Protein AF-A0A1C6UX94-F1 (afdb_monomer)

Solvent-accessible surface area (backbone atoms only — not comparable to full-atom values): 18052 Å² total; per-residue (Å²): 131,88,85,69,82,52,74,26,39,39,36,49,85,82,88,77,89,82,84,81,89,82,86,88,79,89,86,87,89,81,90,77,94,69,83,79,76,83,73,77,73,68,77,78,72,62,87,51,77,69,60,68,58,85,79,67,64,92,84,64,45,27,36,37,36,45,36,38,94,46,50,77,38,45,56,30,36,36,34,36,32,35,53,58,96,88,38,74,39,75,73,49,75,75,36,86,39,74,53,24,81,60,2,48,28,88,78,49,36,49,95,51,51,43,32,71,59,50,75,31,43,55,44,81,49,30,38,17,60,41,77,82,92,76,67,92,54,53,66,48,64,45,44,90,42,33,27,39,24,39,11,59,87,42,96,61,38,58,35,81,42,82,44,92,62,82,74,40,78,72,37,41,59,51,57,70,43,76,66,48,32,45,43,34,36,37,42,18,72,49,22,61,88,70,27,95,58,53,54,69,58,51,32,55,85,48,64,53,58,53,74,81,73,90,79,85,75,84,86,85,84,90,88,86,86,90,85,90,75,92,84,78,84,90,69,89,72,85,88,88,90,80,82,90,79,82,84,86,81,88,81,89,83,89,82,83,89,82,88,82,86,88,78,87,81,91,87,80,89,84,85,85,82,134

pLDDT: mean 71.62, std 30.34, range [21.64, 98.81]

Nearest PDB structures (foldseek):
  4ebg-assembly1_A  TM=7.382E-01  e=3.062E+00  Staphylococcus aureus subsp. aureus Mu50
  6d63-assembly2_D  TM=6.103E-01  e=4.340E+00  Pseudomonas sp. ADP

Mean predicted aligned error: 16.69 Å

Radius of gyration: 29.95 Å; Cα contacts (8 Å, |Δi|>4): 419; chains: 1; bounding box: 104×95×51 Å

Organism: NCBI:txid683228

Foldseek 3Di:
DDFDKAKAKAFEDDDDDDDDDDDDDDDDDDDDDDDDDPPPVPPPDQPDPVSVDPPDDPPGFKIWIWIDRDQQDQKTWIWIWGQDPNHTDTPDDIDIDGAFNRGEDCQAWAQHRYDYGDYWYWDQEKEACAPDPPDPGHYYNDDFQWKQQCALPDPQHQDTDRDPDDNDDQIDRRNPPPPFRNIKIDTQPQHPPVDPHGHRGSYHDDIDTDDDDPDPPDDDDDDDDDDDDDDDDDDDHDDDDDDDDDDDDDDDDDDDDDDDDDDDDDDDDDDDDD

Structure (mmCIF, N/CA/C/O backbone):
data_AF-A0A1C6UX94-F1
#
_entry.id   AF-A0A1C6UX94-F1
#
loop_
_atom_site.group_PDB
_atom_site.id
_atom_site.type_symbol
_atom_site.label_atom_id
_atom_site.label_alt_id
_atom_site.label_comp_id
_atom_site.label_asym_id
_atom_site.label_entity_id
_atom_site.label_seq_id
_atom_site.pdbx_PDB_ins_code
_atom_site.Cartn_x
_atom_site.Cartn_y
_atom_site.Cartn_z
_atom_site.occupancy
_atom_site.B_iso_or_equiv
_atom_site.auth_seq_id
_atom_site.auth_comp_id
_atom_site.auth_asym_id
_atom_site.auth_atom_id
_atom_site.pdbx_PDB_model_num
ATOM 1 N N . MET A 1 1 ? 4.327 3.653 32.748 1.00 33.25 1 MET A N 1
ATOM 2 C CA . MET A 1 1 ? 4.308 4.203 31.371 1.00 33.25 1 MET A CA 1
ATOM 3 C C . MET A 1 1 ? 2.898 4.052 30.807 1.00 33.25 1 MET A C 1
ATOM 5 O O . MET A 1 1 ? 2.376 2.943 30.805 1.00 33.25 1 MET A O 1
ATOM 9 N N . LYS A 1 2 ? 2.230 5.156 30.443 1.00 25.25 2 LYS A N 1
ATOM 10 C CA . LYS A 1 2 ? 0.841 5.140 29.945 1.00 25.25 2 LYS A CA 1
ATOM 11 C C . LYS A 1 2 ? 0.785 4.359 28.624 1.00 25.25 2 LYS A C 1
ATOM 13 O O . LYS A 1 2 ? 1.422 4.756 27.654 1.00 25.25 2 LYS A O 1
ATOM 18 N N . ARG A 1 3 ? 0.044 3.246 28.603 1.00 26.61 3 ARG A N 1
ATOM 19 C CA . ARG A 1 3 ? -0.181 2.397 27.422 1.00 26.61 3 ARG A CA 1
ATOM 20 C C . ARG A 1 3 ? -1.021 3.174 26.405 1.00 26.61 3 ARG A C 1
ATOM 22 O O . ARG A 1 3 ? -2.244 3.201 26.506 1.00 26.61 3 ARG A O 1
ATOM 29 N N . ARG A 1 4 ? -0.376 3.853 25.457 1.00 29.78 4 ARG A N 1
ATOM 30 C CA . ARG A 1 4 ? -1.068 4.475 24.323 1.00 29.78 4 ARG A CA 1
ATOM 31 C C . ARG A 1 4 ? -1.289 3.396 23.271 1.00 29.78 4 ARG A C 1
ATOM 33 O O . ARG A 1 4 ? -0.345 2.894 22.679 1.00 29.78 4 ARG A O 1
ATOM 40 N N . THR A 1 5 ? -2.545 2.991 23.125 1.00 32.31 5 THR A N 1
ATOM 41 C CA . THR A 1 5 ? -2.998 2.159 22.011 1.00 32.31 5 THR A CA 1
ATOM 42 C C . THR A 1 5 ? -2.958 3.027 20.759 1.00 32.31 5 THR A C 1
ATOM 44 O O . THR A 1 5 ? -3.696 4.005 20.697 1.00 32.31 5 THR A O 1
ATOM 47 N N . LEU A 1 6 ? -2.081 2.706 19.809 1.00 31.81 6 LEU A N 1
ATOM 48 C CA . LEU A 1 6 ? -2.052 3.345 18.495 1.00 31.81 6 LEU A CA 1
ATOM 49 C C . LEU A 1 6 ? -2.790 2.467 17.490 1.00 31.81 6 LEU A C 1
ATOM 51 O O . LEU A 1 6 ? -2.685 1.239 17.524 1.00 31.81 6 LEU A O 1
ATOM 55 N N . ILE A 1 7 ? -3.601 3.119 16.665 1.00 32.38 7 ILE A N 1
ATOM 56 C CA . ILE A 1 7 ? -4.624 2.495 15.838 1.00 32.38 7 ILE A CA 1
ATOM 57 C C . ILE A 1 7 ? -4.286 2.817 14.383 1.00 32.38 7 ILE A C 1
ATOM 59 O O . ILE A 1 7 ? -4.335 3.981 13.994 1.00 32.38 7 ILE A O 1
ATOM 63 N N . LEU A 1 8 ? -3.936 1.802 13.593 1.00 33.22 8 LEU A N 1
ATOM 64 C CA . LEU A 1 8 ? -3.886 1.918 12.138 1.00 33.22 8 LEU A CA 1
ATOM 65 C C . LEU A 1 8 ? -5.294 1.666 11.608 1.00 33.22 8 LEU A C 1
ATOM 67 O O . LEU A 1 8 ? -5.840 0.611 11.902 1.00 33.22 8 LEU A O 1
ATOM 71 N N . GLY A 1 9 ? -5.883 2.601 10.865 1.00 30.16 9 GLY A N 1
ATOM 72 C CA . GLY A 1 9 ? -7.177 2.408 10.208 1.00 30.16 9 GLY A CA 1
ATOM 73 C C . GLY A 1 9 ? -6.986 2.255 8.705 1.00 30.16 9 GLY A C 1
ATOM 74 O O . GLY A 1 9 ? -6.751 3.241 8.019 1.00 30.16 9 GLY A O 1
ATOM 75 N N . ALA A 1 10 ? -7.098 1.043 8.173 1.00 29.45 10 ALA A N 1
ATOM 76 C CA . ALA A 1 10 ? -7.246 0.827 6.739 1.00 29.45 10 ALA A CA 1
ATOM 77 C C . ALA A 1 10 ? -8.746 0.787 6.408 1.00 29.45 10 ALA A C 1
ATOM 79 O O . ALA A 1 10 ? -9.451 -0.150 6.775 1.00 29.45 10 ALA A O 1
ATOM 80 N N . ALA A 1 11 ? -9.263 1.837 5.775 1.00 27.66 11 ALA A N 1
ATOM 81 C CA . ALA A 1 11 ? -10.657 1.940 5.360 1.00 27.66 11 ALA A CA 1
ATOM 82 C C . ALA A 1 11 ? -10.875 1.204 4.026 1.00 27.66 11 ALA A C 1
ATOM 84 O O . ALA A 1 11 ? -10.202 1.478 3.030 1.00 27.66 11 ALA A O 1
ATOM 85 N N . VAL A 1 12 ? -11.842 0.285 4.007 1.00 32.03 12 VAL A N 1
ATOM 86 C CA . VAL A 1 12 ? -12.327 -0.413 2.806 1.00 32.03 12 VAL A CA 1
ATOM 87 C C . VAL A 1 12 ? -13.688 0.193 2.466 1.00 32.03 12 VAL A C 1
ATOM 89 O O . VAL A 1 12 ? -14.623 0.144 3.263 1.00 32.03 12 VAL A O 1
ATOM 92 N N . GLY A 1 13 ? -13.793 0.831 1.303 1.00 24.28 13 GLY A N 1
ATOM 93 C CA . GLY A 1 13 ? -15.056 1.320 0.758 1.00 24.28 13 GLY A CA 1
ATOM 94 C C . GLY A 1 13 ? -15.621 0.298 -0.221 1.00 24.28 13 GLY A C 1
ATOM 95 O O . GLY A 1 13 ? -15.037 0.094 -1.278 1.00 24.28 13 GLY A O 1
ATOM 96 N N . ALA A 1 14 ? -16.755 -0.321 0.109 1.00 27.94 14 ALA A N 1
ATOM 97 C CA . ALA A 1 14 ? -17.529 -1.114 -0.841 1.00 27.94 14 ALA A CA 1
ATOM 98 C C . ALA A 1 14 ? -18.770 -0.326 -1.285 1.00 27.94 14 ALA A C 1
ATOM 100 O O . ALA A 1 14 ? -19.643 -0.001 -0.479 1.00 27.94 14 ALA A O 1
ATOM 101 N N . VAL A 1 15 ? -18.819 -0.028 -2.582 1.00 26.88 15 VAL A N 1
ATOM 102 C CA . VAL A 1 15 ? -19.977 0.496 -3.314 1.00 26.88 15 VAL A CA 1
ATOM 103 C C . VAL A 1 15 ? -20.984 -0.641 -3.530 1.00 26.88 15 VAL A C 1
ATOM 105 O O . VAL A 1 15 ? -20.600 -1.760 -3.862 1.00 26.88 15 VAL A O 1
ATOM 108 N N . VAL A 1 16 ? -22.276 -0.351 -3.364 1.00 29.67 16 VAL A N 1
ATOM 109 C CA . VAL A 1 16 ? -23.392 -1.188 -3.840 1.00 29.67 16 VAL A CA 1
ATOM 110 C C . VAL A 1 16 ? -24.283 -0.283 -4.701 1.00 29.67 16 VAL A C 1
ATOM 112 O O . VAL A 1 16 ? -24.536 0.847 -4.276 1.00 29.67 16 VAL A O 1
ATOM 115 N N . PRO A 1 17 ? -24.740 -0.708 -5.893 1.00 30.14 17 PRO A N 1
ATOM 116 C CA . PRO A 1 17 ? -25.607 0.116 -6.726 1.00 30.14 17 PRO A CA 1
ATOM 117 C C . PRO A 1 17 ? -27.039 0.101 -6.174 1.00 30.14 17 PRO A C 1
ATOM 119 O O . PRO A 1 17 ? -27.544 -0.943 -5.762 1.00 30.14 17 PRO A O 1
ATOM 122 N N . ALA A 1 18 ? -27.699 1.259 -6.177 1.00 32.41 18 ALA A N 1
ATOM 123 C CA . ALA A 1 18 ? -29.130 1.369 -5.920 1.00 32.41 18 ALA A CA 1
ATOM 124 C C . ALA A 1 18 ? -29.894 1.294 -7.250 1.00 32.41 18 ALA A C 1
ATOM 126 O O . ALA A 1 18 ? -29.636 2.078 -8.164 1.00 32.41 18 ALA A O 1
ATOM 127 N N . GLY A 1 19 ? -30.817 0.334 -7.342 1.00 30.53 19 GLY A N 1
ATOM 128 C CA . GLY A 1 19 ? -31.841 0.260 -8.382 1.00 30.53 19 GLY A CA 1
ATOM 129 C C . GLY A 1 19 ? -32.916 1.340 -8.213 1.00 30.53 19 GLY A C 1
ATOM 130 O O . GLY A 1 19 ? -33.083 1.915 -7.139 1.00 30.53 19 GLY A O 1
ATOM 131 N N . ALA A 1 20 ? -33.605 1.621 -9.315 1.00 30.42 20 ALA A N 1
ATOM 132 C CA . ALA A 1 20 ? -34.530 2.729 -9.515 1.00 30.42 20 ALA A CA 1
ATOM 133 C C . ALA A 1 20 ? -35.983 2.474 -9.050 1.00 30.42 20 ALA A C 1
ATOM 135 O O . ALA A 1 20 ? -36.405 1.327 -8.931 1.00 30.42 20 ALA A O 1
ATOM 136 N N . ALA A 1 21 ? -36.726 3.597 -8.973 1.00 32.22 21 ALA A N 1
ATOM 137 C CA . ALA A 1 21 ? -38.194 3.783 -9.041 1.00 32.22 21 ALA A CA 1
ATOM 138 C C . ALA A 1 21 ? -39.008 3.448 -7.757 1.00 32.22 21 ALA A C 1
ATOM 140 O O . ALA A 1 21 ? -38.697 2.491 -7.067 1.00 32.22 21 ALA A O 1
ATOM 141 N N . THR A 1 22 ? -40.060 4.168 -7.318 1.00 30.36 22 THR A N 1
ATOM 142 C CA . THR A 1 22 ? -40.896 5.247 -7.899 1.00 30.36 22 THR A CA 1
ATOM 143 C C . THR A 1 22 ? -41.745 5.935 -6.794 1.00 30.36 22 THR A C 1
ATOM 145 O O . THR A 1 22 ? -42.162 5.279 -5.850 1.00 30.36 22 THR A O 1
ATOM 148 N N . THR A 1 23 ? -41.977 7.247 -6.959 1.00 33.31 23 THR A N 1
ATOM 149 C CA . THR A 1 23 ? -43.141 8.137 -6.656 1.00 33.31 23 THR A CA 1
ATOM 150 C C . THR A 1 23 ? -44.165 7.953 -5.506 1.00 33.31 23 THR A C 1
ATOM 152 O O . THR A 1 23 ? -44.775 6.903 -5.359 1.00 33.31 23 THR A O 1
ATOM 155 N N . ALA A 1 24 ? -44.530 9.139 -4.963 1.00 33.69 24 ALA A N 1
ATOM 156 C CA . ALA A 1 24 ? -45.820 9.610 -4.392 1.00 33.69 24 ALA A CA 1
ATOM 157 C C . ALA A 1 24 ? -46.186 9.162 -2.954 1.00 33.69 24 ALA A C 1
ATOM 159 O O . ALA A 1 24 ? -45.991 8.016 -2.596 1.00 33.69 24 ALA A O 1
ATOM 160 N N . GLY A 1 25 ? -46.731 9.986 -2.047 1.00 29.05 25 GLY A N 1
ATOM 161 C CA . GLY A 1 25 ? -47.241 11.359 -2.093 1.00 29.05 25 GLY A CA 1
ATOM 162 C C . GLY A 1 25 ? -47.609 11.873 -0.676 1.00 29.05 25 GLY A C 1
ATOM 163 O O . GLY A 1 25 ? -47.517 11.141 0.304 1.00 29.05 25 GLY A O 1
ATOM 164 N N . ALA A 1 26 ? -47.970 13.160 -0.625 1.00 32.25 26 ALA A N 1
ATOM 165 C CA . ALA A 1 26 ? -48.610 14.002 0.411 1.00 32.25 26 ALA A CA 1
ATOM 166 C C . ALA A 1 26 ? -49.504 13.289 1.480 1.00 32.25 26 ALA A C 1
ATOM 168 O O . ALA A 1 26 ? -50.067 12.247 1.189 1.00 32.25 26 ALA A O 1
ATOM 169 N N . THR A 1 27 ? -49.811 13.762 2.708 1.00 32.94 27 THR A N 1
ATOM 170 C CA . THR A 1 27 ? -49.916 15.114 3.314 1.00 32.94 27 THR A CA 1
ATOM 171 C C . THR A 1 27 ? -50.260 15.031 4.833 1.00 32.94 27 THR A C 1
ATOM 173 O O . THR A 1 27 ? -50.891 14.071 5.251 1.00 32.94 27 THR A O 1
ATOM 176 N N . ARG A 1 28 ? -49.995 16.133 5.573 1.00 33.81 28 ARG A N 1
ATOM 177 C CA . ARG A 1 28 ? -50.710 16.721 6.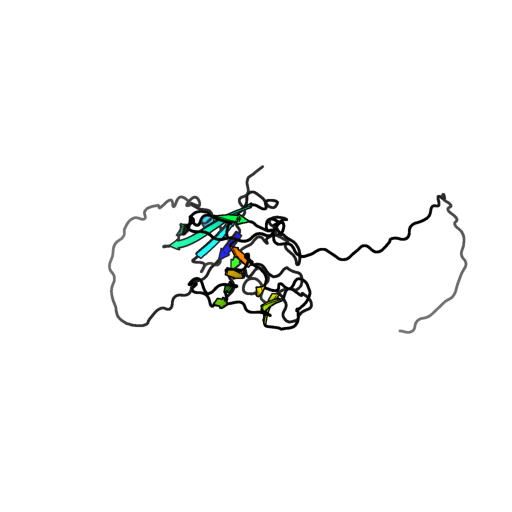756 1.00 33.81 28 ARG A CA 1
ATOM 178 C C . ARG A 1 28 ? -50.560 16.175 8.203 1.00 33.81 28 ARG A C 1
ATOM 180 O O . ARG A 1 28 ? -51.218 15.238 8.620 1.00 33.81 28 ARG A O 1
ATOM 187 N N . SER A 1 29 ? -49.775 16.949 8.969 1.00 38.31 29 SER A N 1
ATOM 188 C CA . SER A 1 29 ? -49.966 17.573 10.308 1.00 38.31 29 SER A CA 1
ATOM 189 C C . SER A 1 29 ? -51.125 17.161 11.242 1.00 38.31 29 SER A C 1
ATOM 191 O O . SER A 1 29 ? -52.281 17.302 10.852 1.00 38.31 29 SER A O 1
ATOM 193 N N . ALA A 1 30 ? -50.803 16.888 12.522 1.00 33.44 30 ALA A N 1
ATOM 194 C CA . ALA A 1 30 ? -51.382 17.569 13.701 1.00 33.44 30 ALA A CA 1
ATOM 195 C C . ALA A 1 30 ? -50.689 17.179 15.037 1.00 33.44 30 ALA A C 1
ATOM 197 O O . ALA A 1 30 ? -50.536 16.003 15.339 1.00 33.44 30 ALA A O 1
ATOM 198 N N . GLY A 1 31 ? -50.318 18.202 15.822 1.00 31.39 31 GLY A N 1
ATOM 199 C CA . GLY A 1 31 ? -50.508 18.342 17.280 1.00 31.39 31 GLY A CA 1
ATOM 200 C C . GLY A 1 31 ? -50.054 17.253 18.265 1.00 31.39 31 GLY A C 1
ATOM 201 O O . GLY A 1 31 ? -50.682 16.210 18.388 1.00 31.39 31 GLY A O 1
ATOM 202 N N . GLY A 1 32 ? -49.084 17.598 19.120 1.00 30.23 32 GLY A N 1
ATOM 203 C CA . GLY A 1 32 ? -48.843 16.896 20.384 1.00 30.23 32 GLY A CA 1
ATOM 204 C C . GLY A 1 32 ? -47.604 17.409 21.112 1.00 30.23 32 GLY A C 1
ATOM 205 O O . GLY A 1 32 ? -46.497 16.950 20.849 1.00 30.23 32 GLY A O 1
ATOM 206 N N . ALA A 1 33 ? -47.783 18.370 22.021 1.00 44.47 33 ALA A N 1
ATOM 207 C CA . ALA A 1 33 ? -46.753 18.753 22.979 1.00 44.47 33 ALA A CA 1
ATOM 208 C C . ALA A 1 33 ? -46.446 17.553 23.888 1.00 44.47 33 ALA A C 1
ATOM 210 O O . ALA A 1 33 ? -47.305 17.118 24.651 1.00 44.47 33 ALA A O 1
ATOM 211 N N . ALA A 1 34 ? -45.227 17.022 23.801 1.00 36.31 34 ALA A N 1
ATOM 212 C CA . ALA A 1 34 ? -44.726 16.013 24.719 1.00 36.31 34 ALA A CA 1
ATOM 213 C C . ALA A 1 34 ? -43.382 16.476 25.283 1.00 36.31 34 ALA A C 1
ATOM 215 O O . ALA A 1 34 ? -42.444 16.804 24.558 1.00 36.31 34 ALA A O 1
ATOM 216 N N . VAL A 1 35 ? -43.374 16.543 26.609 1.00 37.53 35 VAL A N 1
ATOM 217 C CA . VAL A 1 35 ? -42.287 16.884 27.521 1.00 37.53 35 VAL A CA 1
ATOM 218 C C . VAL A 1 35 ? -40.958 16.292 27.053 1.00 37.53 35 VAL A C 1
ATOM 220 O O . VAL A 1 35 ? -40.848 15.088 26.833 1.00 37.53 35 VAL A O 1
ATOM 223 N N . ALA A 1 36 ? -39.945 17.148 26.922 1.00 38.47 36 ALA A N 1
ATOM 224 C CA . ALA A 1 36 ? -38.583 16.736 26.621 1.00 38.47 36 ALA A CA 1
ATOM 225 C C . ALA A 1 36 ? -38.071 15.778 27.713 1.00 38.47 36 ALA A C 1
ATOM 227 O O . ALA A 1 36 ? -37.974 16.191 28.873 1.00 38.47 36 ALA A O 1
ATOM 228 N N . PRO A 1 37 ? -37.683 14.532 27.386 1.00 37.91 37 PRO A N 1
ATOM 229 C CA . PRO A 1 37 ? -36.819 13.779 28.266 1.00 37.91 37 PRO A CA 1
ATOM 230 C C . PRO A 1 37 ? -35.451 14.449 28.196 1.00 37.91 37 PRO A C 1
ATOM 232 O O . PRO A 1 37 ? -34.846 14.587 27.129 1.00 37.91 37 PRO A O 1
ATOM 235 N N . SER A 1 38 ? -34.964 14.891 29.347 1.00 42.50 38 SER A N 1
ATOM 236 C CA . SER A 1 38 ? -33.563 15.214 29.552 1.00 42.50 38 SER A CA 1
ATOM 237 C C . SER A 1 38 ? -32.739 13.934 29.388 1.00 42.50 38 SER A C 1
ATOM 239 O O . SER A 1 38 ? -32.368 13.290 30.371 1.00 42.50 38 SER A O 1
ATOM 241 N N . ASP A 1 39 ? -32.457 13.561 28.142 1.00 40.03 39 ASP A N 1
ATOM 242 C CA . ASP A 1 39 ? -31.434 12.581 27.819 1.00 40.03 39 ASP A CA 1
ATOM 243 C C . ASP A 1 39 ? -30.091 13.214 28.173 1.00 40.03 39 ASP A C 1
ATOM 245 O O . ASP A 1 39 ? -29.426 13.854 27.353 1.00 40.03 39 ASP A O 1
ATOM 249 N N . LYS A 1 40 ? -29.654 12.997 29.416 1.00 44.81 40 LYS A N 1
ATOM 250 C CA . LYS A 1 40 ? -28.226 12.886 29.692 1.00 44.81 40 LYS A CA 1
ATOM 251 C C . LYS A 1 40 ? -27.728 11.706 28.859 1.00 44.81 40 LYS A C 1
ATOM 253 O O . LYS A 1 40 ? -27.650 10.581 29.346 1.00 44.81 40 LYS A O 1
ATOM 258 N N . ARG A 1 41 ? -27.432 11.961 27.579 1.00 47.06 41 ARG A N 1
ATOM 259 C CA . ARG A 1 41 ? -26.589 11.105 26.749 1.00 47.06 41 ARG A CA 1
ATOM 260 C C . ARG A 1 41 ? -25.261 11.019 27.486 1.00 47.06 41 ARG A C 1
ATOM 262 O O . ARG A 1 41 ? -24.414 11.890 27.343 1.00 47.06 41 ARG A O 1
ATOM 269 N N . GLY A 1 42 ? -25.127 10.011 28.345 1.00 47.22 42 GLY A N 1
ATOM 270 C CA . GLY A 1 42 ? -23.826 9.593 28.826 1.00 47.22 42 GLY A CA 1
ATOM 271 C C . GLY A 1 42 ? -22.983 9.346 27.587 1.00 47.22 42 GLY A C 1
ATOM 272 O O . GLY A 1 42 ? -23.418 8.608 26.697 1.00 47.22 42 GLY A O 1
ATOM 273 N N . ASP A 1 43 ? -21.847 10.030 27.490 1.00 52.56 43 ASP A N 1
ATOM 274 C CA . ASP A 1 43 ? -20.918 9.815 26.391 1.00 52.56 43 ASP A CA 1
ATOM 275 C C . ASP A 1 43 ? -20.678 8.306 26.265 1.00 52.56 43 ASP A C 1
ATOM 277 O O . ASP A 1 43 ? -20.295 7.664 27.253 1.00 52.56 43 ASP A O 1
ATOM 281 N N . PRO A 1 44 ? -20.942 7.693 25.096 1.00 59.16 44 PRO A N 1
ATOM 282 C CA . PRO A 1 44 ? -20.682 6.280 24.931 1.00 59.16 44 PRO A CA 1
ATOM 283 C C . PRO A 1 44 ? -19.183 6.074 25.122 1.00 59.16 44 PRO A C 1
ATOM 285 O O . PRO A 1 44 ? -18.375 6.525 24.310 1.00 59.16 44 PRO A O 1
ATOM 288 N N . THR A 1 45 ? -18.799 5.395 26.203 1.00 57.47 45 THR A N 1
ATOM 289 C CA . THR A 1 45 ? -17.430 4.896 26.332 1.00 57.47 45 THR A CA 1
ATOM 290 C C . THR A 1 45 ? -17.139 4.059 25.081 1.00 57.47 45 THR A C 1
ATOM 292 O O . THR A 1 45 ? -17.963 3.199 24.754 1.00 57.47 45 THR A O 1
ATOM 295 N N . PRO A 1 46 ? -16.025 4.292 24.359 1.00 64.88 46 PRO A N 1
ATOM 296 C CA . PRO A 1 46 ? -15.738 3.573 23.122 1.00 64.88 46 PRO A CA 1
ATOM 297 C C . PRO A 1 46 ? -15.758 2.060 23.359 1.00 64.88 46 PRO A C 1
ATOM 299 O O . PRO A 1 46 ? -14.934 1.545 24.125 1.00 64.88 46 PRO A O 1
ATOM 302 N N . ALA A 1 47 ? -16.701 1.360 22.724 1.00 83.88 47 ALA A N 1
ATOM 303 C CA . ALA A 1 47 ? -16.963 -0.053 22.982 1.00 83.88 47 ALA A CA 1
ATOM 304 C C . ALA A 1 47 ? -15.885 -0.950 22.357 1.00 83.88 47 ALA A C 1
ATOM 306 O O . ALA A 1 47 ? -15.562 -2.005 22.899 1.00 83.88 47 ALA A O 1
ATOM 307 N N . ASN A 1 48 ? -15.278 -0.514 21.250 1.00 90.12 48 ASN A N 1
ATOM 308 C CA . ASN A 1 48 ? -14.182 -1.215 20.584 1.00 90.12 48 ASN A CA 1
ATOM 309 C C . ASN A 1 48 ? -13.080 -0.261 20.078 1.00 90.12 48 ASN A C 1
ATOM 311 O O . ASN A 1 48 ? -13.099 0.945 20.332 1.00 90.12 48 ASN A O 1
ATOM 315 N N . ARG A 1 49 ? -12.055 -0.809 19.405 1.00 91.19 49 ARG A N 1
ATOM 316 C CA . ARG A 1 49 ? -10.934 -0.010 18.877 1.00 91.19 49 ARG A CA 1
ATOM 317 C C . ARG A 1 49 ? -11.362 0.956 17.773 1.00 91.19 49 ARG A C 1
ATOM 319 O O . ARG A 1 49 ? -10.839 2.064 17.739 1.00 91.19 49 ARG A O 1
ATOM 326 N N . ALA A 1 50 ? -12.292 0.566 16.903 1.00 92.69 50 ALA A N 1
ATOM 327 C CA . ALA A 1 50 ? -12.763 1.432 15.827 1.00 92.69 50 ALA A CA 1
ATOM 328 C C . ALA A 1 50 ? -13.556 2.638 16.361 1.00 92.69 50 ALA A C 1
ATOM 330 O O . ALA A 1 50 ? -13.421 3.731 15.819 1.00 92.69 50 ALA A O 1
ATOM 331 N N . ASP A 1 51 ? -14.275 2.498 17.482 1.00 91.00 51 ASP A N 1
ATOM 332 C CA . ASP A 1 51 ? -14.948 3.626 18.156 1.00 91.00 51 ASP A CA 1
ATOM 333 C C . ASP A 1 51 ? -13.978 4.705 18.666 1.00 91.00 51 ASP A C 1
ATOM 335 O O . ASP A 1 51 ? -14.384 5.833 18.933 1.00 91.00 51 ASP A O 1
ATOM 339 N N . ARG A 1 52 ? -12.690 4.374 18.819 1.00 91.38 52 ARG A N 1
ATOM 340 C CA . ARG A 1 52 ? -11.649 5.308 19.280 1.00 91.38 52 ARG A CA 1
ATOM 341 C C . ARG A 1 52 ? -10.986 6.072 18.136 1.00 91.38 52 ARG A C 1
ATOM 343 O O . ARG A 1 52 ? -10.150 6.934 18.398 1.00 91.38 52 ARG A O 1
ATOM 350 N N . LEU A 1 53 ? -11.308 5.742 16.885 1.00 90.81 53 LEU A N 1
ATOM 351 C CA . LEU A 1 53 ? -10.760 6.411 15.713 1.00 90.81 53 LEU A CA 1
ATOM 352 C C . LEU A 1 53 ? -11.516 7.709 15.430 1.00 90.81 53 LEU A C 1
ATOM 354 O O . LEU A 1 53 ? -12.710 7.695 15.144 1.00 90.81 53 LEU A O 1
ATOM 358 N N . THR A 1 54 ? -10.796 8.828 15.451 1.00 89.81 54 THR A N 1
ATOM 359 C CA . THR A 1 54 ? -11.352 10.171 15.216 1.00 89.81 54 THR A CA 1
ATOM 360 C C . THR A 1 54 ? -11.020 10.740 13.837 1.00 89.81 54 THR A C 1
ATOM 362 O O . THR A 1 54 ? -11.563 11.768 13.451 1.00 89.81 54 THR A O 1
ATOM 365 N N . THR A 1 55 ? -10.144 10.076 13.081 1.00 91.44 55 THR A N 1
ATOM 366 C CA . THR A 1 55 ? -9.592 10.554 11.802 1.00 91.44 55 THR A CA 1
ATOM 367 C C . THR A 1 55 ? -10.142 9.819 10.579 1.00 91.44 55 THR A C 1
ATOM 369 O O . THR A 1 55 ? -9.676 10.043 9.464 1.00 91.44 55 THR A O 1
ATOM 372 N N . LEU A 1 56 ? -11.123 8.927 10.755 1.00 92.88 56 LEU A N 1
ATOM 373 C CA . LEU A 1 56 ? -11.743 8.226 9.630 1.00 92.88 56 LEU A CA 1
ATOM 374 C C . LEU A 1 56 ? -12.574 9.196 8.773 1.00 92.88 56 LEU A C 1
ATOM 376 O O . LEU A 1 56 ? -13.340 9.986 9.332 1.00 92.88 56 LEU A O 1
ATOM 380 N N . PRO A 1 57 ? -12.522 9.092 7.430 1.00 92.06 57 PRO A N 1
ATOM 381 C CA . PRO A 1 57 ? -13.455 9.801 6.560 1.00 92.06 57 PRO A CA 1
ATOM 382 C C . PRO A 1 57 ? -14.910 9.527 6.960 1.00 92.06 57 PRO A C 1
ATOM 384 O O . PRO A 1 57 ? -15.271 8.389 7.274 1.00 92.06 57 PRO A O 1
ATOM 387 N N . SER A 1 58 ? -15.770 10.546 6.915 1.00 89.31 58 SER A N 1
ATOM 388 C CA . SER A 1 58 ? -17.156 10.461 7.412 1.00 89.31 58 SER A CA 1
ATOM 389 C C . SER A 1 58 ? -18.001 9.382 6.724 1.00 89.31 58 SER A C 1
ATOM 391 O O . SER A 1 58 ? -18.869 8.781 7.356 1.00 89.31 58 SER A O 1
ATOM 393 N N . GLN A 1 59 ? -17.707 9.091 5.454 1.00 90.25 59 GLN A N 1
ATOM 394 C CA . GLN A 1 59 ? -18.387 8.069 4.653 1.00 90.25 59 GLN A CA 1
ATOM 395 C C . GLN A 1 59 ? -17.869 6.642 4.897 1.00 90.25 59 GLN A C 1
ATOM 397 O O . GLN A 1 59 ? -18.373 5.697 4.293 1.00 90.25 59 GLN A O 1
ATOM 402 N N . THR A 1 60 ? -16.879 6.450 5.777 1.00 94.31 60 THR A N 1
ATOM 403 C CA . THR A 1 60 ? -16.294 5.127 6.034 1.00 94.31 60 THR A CA 1
ATOM 404 C C . THR A 1 60 ? -17.332 4.189 6.648 1.00 94.31 60 THR A C 1
ATOM 406 O O . THR A 1 60 ? -17.902 4.466 7.709 1.00 94.31 60 THR A O 1
ATOM 409 N N . ARG A 1 61 ? -17.555 3.051 5.982 1.00 95.38 61 ARG A N 1
ATOM 410 C CA . ARG A 1 61 ? -18.464 1.987 6.430 1.00 95.38 61 ARG A CA 1
ATOM 411 C C . ARG A 1 61 ? -17.749 0.727 6.888 1.00 95.38 61 ARG A C 1
ATOM 413 O O . ARG A 1 61 ? -18.350 -0.030 7.635 1.00 95.38 61 ARG A O 1
ATOM 420 N N . GLN A 1 62 ? -16.499 0.505 6.494 1.00 96.25 62 GLN A N 1
ATOM 421 C CA . GLN A 1 62 ? -15.703 -0.632 6.947 1.00 96.25 62 GLN A CA 1
ATOM 422 C C . GLN A 1 62 ? -14.279 -0.179 7.261 1.00 96.25 62 GLN A C 1
ATOM 424 O O . GLN A 1 62 ? -13.738 0.708 6.598 1.00 96.25 62 GLN A O 1
ATOM 429 N N . VAL A 1 63 ? -13.675 -0.783 8.281 1.00 96.44 63 VAL A N 1
ATOM 430 C CA . VAL A 1 63 ? -12.292 -0.508 8.671 1.00 96.44 63 VAL A CA 1
ATOM 431 C C . VAL A 1 63 ? -11.591 -1.786 9.112 1.00 96.44 63 VAL A C 1
ATOM 433 O O . VAL A 1 63 ? -12.124 -2.588 9.877 1.00 96.44 63 VAL A O 1
ATOM 436 N N . VAL A 1 64 ? -10.369 -1.958 8.631 1.00 96.81 64 VAL A N 1
ATOM 437 C CA . VAL A 1 64 ? -9.390 -2.918 9.118 1.00 96.81 64 VAL A CA 1
ATOM 438 C C . VAL A 1 64 ? -8.463 -2.170 10.065 1.00 96.81 64 VAL A C 1
ATOM 440 O O . VAL A 1 64 ? -7.830 -1.189 9.683 1.00 96.81 64 VAL A O 1
ATOM 443 N N . VAL A 1 65 ? -8.392 -2.616 11.311 1.00 96.50 65 VAL A N 1
ATOM 444 C CA . VAL A 1 65 ? -7.547 -2.022 12.336 1.00 96.50 65 VAL A CA 1
ATOM 445 C C . VAL A 1 65 ? -6.323 -2.886 12.574 1.00 96.50 65 VAL A C 1
ATOM 447 O O . VAL A 1 65 ? -6.469 -4.026 13.005 1.00 96.50 65 VAL A O 1
ATOM 450 N N . VAL A 1 66 ? -5.125 -2.335 12.365 1.00 96.75 66 VAL A N 1
ATOM 451 C CA . VAL A 1 66 ? -3.868 -2.981 12.777 1.00 96.75 66 VAL A CA 1
ATOM 452 C C . VAL A 1 66 ? -3.308 -2.260 13.999 1.00 96.75 66 VAL A C 1
ATOM 454 O O . VAL A 1 66 ? -3.104 -1.048 13.978 1.00 96.75 66 VAL A O 1
ATOM 457 N N . ALA A 1 67 ? -3.077 -2.985 15.091 1.00 95.06 67 ALA A N 1
ATOM 458 C CA . ALA A 1 67 ? -2.633 -2.392 16.350 1.00 95.06 67 ALA A CA 1
ATOM 459 C C . ALA A 1 67 ? -1.546 -3.231 17.024 1.00 95.06 67 ALA A C 1
ATOM 461 O O . ALA A 1 67 ? -1.605 -4.457 17.043 1.00 95.06 67 ALA A O 1
ATOM 462 N N . GLY A 1 68 ? -0.563 -2.564 17.624 1.00 93.88 68 GLY A N 1
ATOM 463 C CA . GLY A 1 68 ? 0.514 -3.197 18.382 1.00 93.88 68 GLY A CA 1
ATOM 464 C C . GLY A 1 68 ? 0.759 -2.496 19.717 1.00 93.88 68 GLY A C 1
ATOM 465 O O . GLY A 1 68 ? 0.260 -1.399 19.966 1.00 93.88 68 GLY A O 1
ATOM 466 N N . ASN A 1 69 ? 1.550 -3.125 20.586 1.00 94.06 69 ASN A N 1
ATOM 467 C CA . ASN A 1 69 ? 1.805 -2.641 21.950 1.00 94.06 69 ASN A CA 1
ATOM 468 C C . ASN A 1 69 ? 2.969 -1.630 22.053 1.00 94.06 69 ASN A C 1
ATOM 470 O O . ASN A 1 69 ? 3.585 -1.505 23.109 1.00 94.06 69 ASN A O 1
ATOM 474 N N . GLY A 1 70 ? 3.283 -0.911 20.973 1.00 93.25 70 GLY A N 1
ATOM 475 C CA . GLY A 1 70 ? 4.338 0.107 20.926 1.00 93.25 70 GLY A CA 1
ATOM 476 C C . GLY A 1 70 ? 4.945 0.247 19.532 1.00 93.25 70 GLY A C 1
ATOM 477 O O . GLY A 1 70 ? 4.728 -0.610 18.683 1.00 93.25 70 GLY A O 1
ATOM 478 N N . TYR A 1 71 ? 5.721 1.309 19.298 1.00 95.88 71 TYR A N 1
ATOM 479 C CA . TYR A 1 71 ? 6.314 1.570 17.980 1.00 95.88 71 TYR A CA 1
ATOM 480 C C . TYR A 1 71 ? 7.351 0.518 17.578 1.00 95.88 71 TYR A C 1
ATOM 482 O O . TYR A 1 71 ? 7.354 0.082 16.441 1.00 95.88 71 TYR A O 1
ATOM 490 N N . ALA A 1 72 ? 8.172 0.036 18.513 1.00 96.56 72 ALA A N 1
ATOM 491 C CA . ALA A 1 72 ? 9.233 -0.933 18.218 1.00 96.56 72 ALA A CA 1
ATOM 492 C C . ALA A 1 72 ? 8.757 -2.401 18.111 1.00 96.56 72 ALA A C 1
ATOM 494 O O . ALA A 1 72 ? 9.579 -3.300 17.942 1.00 96.56 72 ALA A O 1
ATOM 495 N N . THR A 1 73 ? 7.456 -2.686 18.265 1.00 96.69 73 THR A N 1
ATOM 496 C CA . THR A 1 73 ? 6.948 -4.064 18.134 1.00 96.69 73 THR A CA 1
ATOM 497 C C . THR A 1 73 ? 7.022 -4.535 16.686 1.00 96.69 73 THR A C 1
ATOM 499 O O . THR A 1 73 ? 6.896 -3.742 15.767 1.00 96.69 73 THR A O 1
ATOM 502 N N . THR A 1 74 ? 7.136 -5.841 16.476 1.00 96.31 74 THR A N 1
ATOM 503 C CA . THR A 1 74 ? 6.966 -6.483 15.156 1.00 96.31 74 THR A CA 1
ATOM 504 C C . THR A 1 74 ? 5.722 -7.374 15.097 1.00 96.31 74 THR A C 1
ATOM 506 O O . THR A 1 74 ? 5.388 -7.944 14.057 1.00 96.31 74 THR A O 1
ATOM 509 N N . HIS A 1 75 ? 5.025 -7.499 16.229 1.00 96.00 75 HIS A N 1
ATOM 510 C CA . HIS A 1 75 ? 3.782 -8.243 16.376 1.00 96.00 75 HIS A CA 1
ATOM 511 C C . HIS A 1 75 ? 2.626 -7.269 16.588 1.00 96.00 75 HIS A C 1
ATOM 513 O O . HIS A 1 75 ? 2.724 -6.338 17.396 1.00 96.00 75 HIS A O 1
ATOM 519 N N . ALA A 1 76 ? 1.530 -7.522 15.885 1.00 96.38 76 ALA A N 1
ATOM 520 C CA . ALA A 1 76 ? 0.312 -6.732 15.931 1.00 96.38 76 ALA A CA 1
ATOM 521 C C . ALA A 1 76 ? -0.924 -7.646 15.926 1.00 96.38 76 ALA A C 1
ATOM 523 O O . ALA A 1 76 ? -0.827 -8.862 15.740 1.00 96.38 76 ALA A O 1
ATOM 524 N N . THR A 1 77 ? -2.093 -7.052 16.116 1.00 95.50 77 THR A N 1
ATOM 525 C CA . THR A 1 77 ? -3.391 -7.655 15.822 1.00 95.50 77 THR A CA 1
ATOM 526 C C . THR A 1 77 ? -4.010 -6.955 14.626 1.00 95.50 77 THR A C 1
ATOM 528 O O . THR A 1 77 ? -3.842 -5.748 14.476 1.00 95.50 77 THR A O 1
ATOM 531 N N . LEU A 1 78 ? -4.727 -7.708 13.799 1.00 95.88 78 LEU A N 1
ATOM 532 C CA . LEU A 1 78 ? -5.600 -7.208 12.748 1.00 95.88 78 LEU A CA 1
ATOM 533 C C . LEU A 1 78 ? -7.045 -7.514 13.138 1.00 95.88 78 LEU A C 1
ATOM 535 O O . LEU A 1 78 ? -7.401 -8.665 13.379 1.00 95.88 78 LEU A O 1
ATOM 539 N N . GLU A 1 79 ? -7.877 -6.489 13.201 1.00 95.12 79 GLU A N 1
ATOM 540 C CA . GLU A 1 79 ? -9.304 -6.578 13.512 1.00 95.12 79 GLU A CA 1
ATOM 541 C C . GLU A 1 79 ? -10.099 -5.947 12.370 1.00 95.12 79 GLU A C 1
ATOM 543 O O . GLU A 1 79 ? -9.616 -5.025 11.720 1.00 95.12 79 GLU A O 1
ATOM 548 N N . THR A 1 80 ? -11.310 -6.424 12.100 1.00 96.25 80 THR A N 1
ATOM 549 C CA . THR A 1 80 ? -12.159 -5.868 11.036 1.00 96.25 80 THR A CA 1
ATOM 550 C C . THR A 1 80 ? -13.493 -5.424 11.615 1.00 96.25 80 THR A C 1
ATOM 552 O O . THR A 1 80 ? -14.053 -6.097 12.482 1.00 96.25 80 THR A O 1
ATOM 555 N N . PHE A 1 81 ? -13.992 -4.277 11.162 1.00 96.69 81 PHE A N 1
ATOM 556 C CA . PHE A 1 81 ? -15.222 -3.669 11.656 1.00 96.69 81 PHE A CA 1
ATOM 557 C C . PHE A 1 81 ? -16.076 -3.147 10.504 1.00 96.69 81 PHE A C 1
ATOM 559 O O . PHE A 1 81 ? -15.557 -2.636 9.511 1.00 96.69 81 PHE A O 1
ATOM 566 N N . GLU A 1 82 ? -17.390 -3.198 10.690 1.00 96.31 82 GLU A N 1
ATOM 567 C CA . GLU A 1 82 ? -18.392 -2.611 9.806 1.00 96.31 82 GLU A CA 1
ATOM 568 C C . GLU A 1 82 ? -19.292 -1.648 10.587 1.00 96.31 82 GLU A C 1
ATOM 570 O O . GLU A 1 82 ? -19.583 -1.847 11.769 1.00 96.31 82 GLU A O 1
ATOM 575 N N . ARG A 1 83 ? -19.734 -0.574 9.931 1.00 94.00 83 ARG A N 1
ATOM 576 C CA . ARG A 1 83 ? -20.582 0.454 10.525 1.00 94.00 83 ARG A CA 1
ATOM 577 C C . ARG A 1 83 ? -22.055 0.154 10.283 1.00 94.00 83 ARG A C 1
ATOM 579 O O . ARG A 1 83 ? -22.618 0.523 9.251 1.00 94.00 83 ARG A O 1
ATOM 586 N N . ILE A 1 84 ? -22.700 -0.422 11.290 1.00 93.31 84 ILE A N 1
ATOM 587 C CA . ILE A 1 84 ? -24.112 -0.813 11.267 1.00 93.31 84 ILE A CA 1
ATOM 588 C C . ILE A 1 84 ? -24.896 0.142 12.169 1.00 93.31 84 ILE A C 1
ATOM 590 O O . ILE A 1 84 ? -24.580 0.303 13.347 1.00 93.31 84 ILE A O 1
ATOM 594 N N . ARG A 1 85 ? -25.914 0.818 11.613 1.00 91.00 85 ARG A N 1
ATOM 595 C CA . ARG A 1 85 ? -26.766 1.789 12.340 1.00 91.00 85 ARG A CA 1
ATOM 596 C C . ARG A 1 85 ? -25.959 2.812 13.164 1.00 91.00 85 ARG A C 1
ATOM 598 O O . ARG A 1 85 ? -26.286 3.122 14.303 1.00 91.00 85 ARG A O 1
ATOM 605 N N . GLY A 1 86 ? -24.864 3.306 12.583 1.00 89.50 86 GLY A N 1
ATOM 606 C CA . GLY A 1 86 ? -23.998 4.326 13.184 1.00 89.50 86 GLY A CA 1
ATOM 607 C C . GLY A 1 86 ? -22.908 3.805 14.128 1.00 89.50 86 GLY A C 1
ATOM 608 O O . GLY A 1 86 ? -22.010 4.582 14.454 1.00 89.50 86 GLY A O 1
ATOM 609 N N . ARG A 1 87 ? -22.919 2.518 14.499 1.00 92.19 87 ARG A N 1
ATOM 610 C CA . ARG A 1 87 ? -21.963 1.902 15.437 1.00 92.19 87 ARG A CA 1
ATOM 611 C C . ARG A 1 87 ? -20.974 0.988 14.722 1.00 92.19 87 ARG A C 1
ATOM 613 O O . ARG A 1 87 ? -21.360 0.274 13.796 1.00 92.19 87 ARG A O 1
ATOM 620 N N . TRP A 1 88 ? -19.721 0.981 15.168 1.00 95.25 88 TRP A N 1
ATOM 621 C CA . TRP A 1 88 ? -18.743 0.002 14.704 1.00 95.25 88 TRP A CA 1
ATOM 622 C C . TRP A 1 88 ? -19.027 -1.357 15.331 1.00 95.25 88 TRP A C 1
ATOM 624 O O . TRP A 1 88 ? -19.105 -1.484 16.550 1.00 95.25 88 TRP A O 1
ATOM 634 N N . THR A 1 89 ? -19.186 -2.368 14.488 1.00 94.94 89 THR A N 1
ATOM 635 C CA . THR A 1 89 ? -19.445 -3.752 14.882 1.00 94.94 89 THR A CA 1
ATOM 636 C C . THR A 1 89 ? -18.294 -4.617 14.375 1.00 94.94 89 THR A C 1
ATOM 638 O O . THR A 1 89 ? -17.972 -4.523 13.189 1.00 94.94 89 THR A O 1
ATOM 641 N N . PRO A 1 90 ? -17.641 -5.429 15.226 1.00 94.69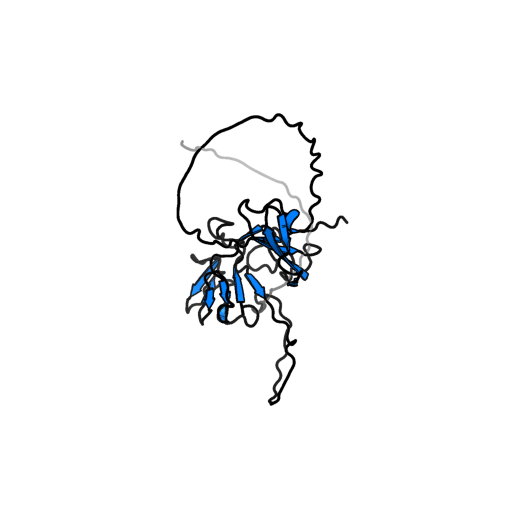 90 PRO A N 1
ATOM 642 C CA . PRO A 1 90 ? -16.614 -6.363 14.774 1.00 94.69 90 PRO A CA 1
ATOM 643 C C . PRO A 1 90 ? -17.184 -7.355 13.753 1.00 94.69 90 PRO A C 1
ATOM 645 O O . PRO A 1 90 ? -18.256 -7.914 13.976 1.00 94.69 90 PRO A O 1
ATOM 648 N N . VAL A 1 91 ? -16.462 -7.588 12.657 1.00 93.69 91 VAL A N 1
ATOM 649 C CA . VAL A 1 91 ? -16.835 -8.560 11.611 1.00 93.69 91 VAL A CA 1
ATOM 650 C C . VAL A 1 91 ? -16.100 -9.883 11.820 1.00 93.69 91 VAL A C 1
ATOM 652 O O . VAL A 1 91 ? -16.686 -10.953 11.681 1.00 93.69 91 VAL A O 1
ATOM 655 N N . THR A 1 92 ? -14.822 -9.824 12.203 1.00 81.94 92 THR A N 1
ATOM 656 C CA . THR A 1 92 ? -14.008 -11.004 12.517 1.00 81.94 92 THR A CA 1
ATOM 657 C C . THR A 1 92 ? -13.412 -10.910 13.915 1.00 81.94 92 THR A C 1
ATOM 659 O O . THR A 1 92 ? -13.203 -9.821 14.449 1.00 81.94 92 THR A O 1
ATOM 662 N N . ALA A 1 93 ? -13.051 -12.063 14.486 1.00 89.44 93 ALA A N 1
ATOM 663 C CA . ALA A 1 93 ? -12.149 -12.092 15.631 1.00 89.44 93 ALA A CA 1
ATOM 664 C C . ALA A 1 93 ? -10.795 -11.450 15.276 1.00 89.44 93 ALA A C 1
ATOM 666 O O . ALA A 1 93 ? -10.396 -11.420 14.106 1.00 89.44 93 ALA A O 1
ATOM 667 N N . ALA A 1 94 ? -10.082 -10.967 16.295 1.00 91.62 94 ALA A N 1
ATOM 668 C CA . ALA A 1 94 ? -8.738 -10.434 16.129 1.00 91.62 94 ALA A CA 1
ATOM 669 C C . ALA A 1 94 ? -7.790 -11.518 15.594 1.00 91.62 94 ALA A C 1
ATOM 671 O O . ALA A 1 94 ? -7.656 -12.598 16.174 1.00 91.62 94 ALA A O 1
ATOM 672 N N . LEU A 1 95 ? -7.110 -11.211 14.495 1.00 94.12 95 LEU A N 1
ATOM 673 C CA . LEU A 1 95 ? -6.121 -12.073 13.867 1.00 94.12 95 LEU A CA 1
ATOM 674 C C . LEU A 1 95 ? -4.710 -11.628 14.270 1.00 94.12 95 LEU A C 1
ATOM 676 O O . LEU A 1 95 ? -4.441 -10.429 14.345 1.00 94.12 95 LEU A O 1
ATOM 680 N N . PRO A 1 96 ? -3.771 -12.556 14.506 1.00 95.12 96 PRO A N 1
ATOM 681 C CA . PRO A 1 96 ? -2.375 -12.193 14.692 1.00 95.12 96 PRO A CA 1
ATOM 682 C C . PRO A 1 96 ? -1.795 -11.647 13.382 1.00 95.12 96 PRO A C 1
ATOM 684 O O . PRO A 1 96 ? -1.955 -12.254 12.323 1.00 95.12 96 PRO A O 1
ATOM 687 N N . ALA A 1 97 ? -1.070 -10.538 13.474 1.00 95.19 97 ALA A N 1
ATOM 688 C CA . ALA A 1 97 ? -0.435 -9.863 12.351 1.00 95.19 97 ALA A CA 1
ATOM 689 C C . ALA A 1 97 ? 1.056 -9.615 12.621 1.00 95.19 97 ALA A C 1
ATOM 691 O O . ALA A 1 97 ? 1.520 -9.594 13.767 1.00 95.19 97 ALA A O 1
ATOM 692 N N . ARG A 1 98 ? 1.813 -9.421 11.540 1.00 95.75 98 ARG A N 1
ATOM 693 C CA . ARG A 1 98 ? 3.187 -8.912 11.581 1.00 95.75 98 ARG A CA 1
ATOM 694 C C . ARG A 1 98 ? 3.239 -7.558 10.894 1.00 95.75 98 ARG A C 1
ATOM 696 O O . ARG A 1 98 ? 2.467 -7.313 9.974 1.00 95.75 98 ARG A O 1
ATOM 703 N N . ILE A 1 99 ? 4.153 -6.721 11.357 1.00 96.88 99 ILE A N 1
ATOM 704 C CA . ILE A 1 99 ? 4.477 -5.424 10.758 1.00 96.88 99 ILE A CA 1
ATOM 705 C C . ILE A 1 99 ? 5.965 -5.390 10.403 1.00 96.88 99 ILE A C 1
ATOM 707 O O . ILE A 1 99 ? 6.671 -6.378 10.640 1.00 96.88 99 ILE A O 1
ATOM 711 N N . GLY A 1 100 ? 6.429 -4.284 9.820 1.00 95.44 100 GLY A N 1
ATOM 712 C CA . GLY A 1 100 ? 7.824 -4.088 9.430 1.00 95.44 100 GLY A CA 1
ATOM 713 C C . GLY A 1 100 ? 8.801 -4.472 10.545 1.00 95.44 100 GLY A C 1
ATOM 714 O O . GLY A 1 100 ? 8.501 -4.337 11.734 1.00 95.44 100 GLY A O 1
ATOM 715 N N . SER A 1 101 ? 9.980 -4.976 10.179 1.00 97.31 101 SER A N 1
ATOM 716 C CA . SER A 1 101 ? 10.977 -5.471 11.141 1.00 97.31 101 SER A CA 1
ATOM 717 C C . SER A 1 101 ? 11.532 -4.381 12.068 1.00 97.31 101 SER A C 1
ATOM 719 O O . SER A 1 101 ? 12.020 -4.700 13.150 1.00 97.31 101 SER A O 1
ATOM 721 N N . LYS A 1 102 ? 11.403 -3.105 11.682 1.00 97.56 102 LYS A N 1
ATOM 722 C CA . LYS A 1 102 ? 11.704 -1.922 12.505 1.00 97.56 102 LYS A CA 1
ATOM 723 C C . LYS A 1 102 ? 10.462 -1.331 13.196 1.00 97.56 102 LYS A C 1
ATOM 725 O O . LYS A 1 102 ? 10.548 -0.266 13.800 1.00 97.56 102 LYS A O 1
ATOM 730 N N . GLY A 1 103 ? 9.328 -2.025 13.129 1.00 97.69 103 GLY A N 1
ATOM 731 C CA . GLY A 1 103 ? 8.070 -1.662 13.770 1.00 97.69 103 GLY A CA 1
ATOM 732 C C . GLY A 1 103 ? 7.297 -0.557 13.056 1.00 97.69 103 GLY A C 1
ATOM 733 O O . GLY A 1 103 ? 7.392 -0.404 11.842 1.00 97.69 103 GLY A O 1
ATOM 734 N N . PHE A 1 104 ? 6.482 0.186 13.798 1.00 98.25 104 PHE A N 1
ATOM 735 C CA . PHE A 1 104 ? 5.702 1.315 13.296 1.00 98.25 104 PHE A CA 1
ATOM 736 C C . PHE A 1 104 ? 6.543 2.592 13.170 1.00 98.25 104 PHE A C 1
ATOM 738 O O . PHE A 1 104 ? 7.487 2.795 13.933 1.00 98.25 104 PHE A O 1
ATOM 745 N N . SER A 1 105 ? 6.166 3.491 12.259 1.00 97.25 105 SER A N 1
ATOM 746 C CA . SER A 1 105 ? 6.762 4.828 12.149 1.00 97.25 105 SER A CA 1
ATOM 747 C C . SER A 1 105 ? 5.762 5.856 11.626 1.00 97.25 105 SER A C 1
ATOM 749 O O . SER A 1 105 ? 5.099 5.602 10.624 1.00 97.25 105 SER A O 1
ATOM 751 N N . ASP A 1 106 ? 5.739 7.042 12.242 1.00 96.69 106 ASP A N 1
ATOM 752 C CA . ASP A 1 106 ? 5.047 8.221 11.693 1.00 96.69 106 ASP A CA 1
ATOM 753 C C . ASP A 1 106 ? 5.855 8.887 10.560 1.00 96.69 106 ASP A C 1
ATOM 755 O O . ASP A 1 106 ? 5.335 9.718 9.824 1.00 96.69 106 ASP A O 1
ATOM 759 N N . ASN A 1 107 ? 7.133 8.513 10.409 1.00 95.56 107 ASN A N 1
ATOM 760 C CA . ASN A 1 107 ? 8.081 9.053 9.430 1.00 95.56 107 ASN A CA 1
ATOM 761 C C . ASN A 1 107 ? 8.651 7.909 8.578 1.00 95.56 107 ASN A C 1
ATOM 763 O O . ASN A 1 107 ? 9.853 7.639 8.590 1.00 95.56 107 ASN A O 1
ATOM 767 N N . HIS A 1 108 ? 7.774 7.124 7.955 1.00 96.94 108 HIS A N 1
ATOM 768 C CA . HIS A 1 108 ? 8.196 6.092 7.010 1.00 96.94 108 HIS A CA 1
ATOM 769 C C . HIS A 1 108 ? 8.765 6.738 5.734 1.00 96.94 108 HIS A C 1
ATOM 771 O O . HIS A 1 108 ? 8.333 7.820 5.346 1.00 96.94 108 HIS A O 1
ATOM 777 N N . VAL A 1 109 ? 9.769 6.097 5.132 1.00 97.12 109 VAL A N 1
ATOM 778 C CA . VAL A 1 109 ? 10.439 6.529 3.895 1.00 97.12 109 VAL A CA 1
ATOM 779 C C . VAL A 1 109 ? 10.886 5.300 3.103 1.00 97.12 109 VAL A C 1
ATOM 781 O O . VAL A 1 109 ? 10.950 4.195 3.647 1.00 97.12 109 VAL A O 1
ATOM 784 N N . GLU A 1 110 ? 11.229 5.502 1.833 1.00 97.19 110 GLU A N 1
ATOM 785 C CA . GLU A 1 110 ? 11.625 4.440 0.901 1.00 97.19 110 GLU A CA 1
ATOM 786 C C . GLU A 1 110 ? 12.726 3.519 1.439 1.00 97.19 110 GLU A C 1
ATOM 788 O O . GLU A 1 110 ? 13.713 3.974 2.024 1.00 97.19 110 GLU A O 1
ATOM 793 N N . GLY A 1 111 ? 12.561 2.210 1.225 1.00 93.25 111 GLY A N 1
ATOM 794 C CA . GLY A 1 111 ? 13.540 1.188 1.606 1.00 93.25 111 GLY A CA 1
ATOM 795 C C . GLY A 1 111 ? 13.683 0.947 3.116 1.00 93.25 111 GLY A C 1
ATOM 796 O O . GLY A 1 111 ? 14.485 0.108 3.534 1.00 93.25 111 GLY A O 1
ATOM 797 N N . VAL A 1 112 ? 12.925 1.642 3.973 1.00 94.69 112 VAL A N 1
ATOM 798 C CA . VAL A 1 112 ? 12.961 1.413 5.422 1.00 94.69 112 VAL A CA 1
ATOM 799 C C . VAL A 1 112 ? 11.925 0.369 5.822 1.00 94.69 112 VAL A C 1
ATOM 801 O O . VAL A 1 112 ? 10.737 0.515 5.576 1.00 94.69 112 VAL A O 1
ATOM 804 N N . ALA A 1 113 ? 12.360 -0.658 6.555 1.00 95.88 113 ALA A N 1
ATOM 805 C CA . ALA A 1 113 ? 11.510 -1.762 7.009 1.00 95.88 113 ALA A CA 1
ATOM 806 C C . ALA A 1 113 ? 10.563 -1.415 8.186 1.00 95.88 113 ALA A C 1
ATOM 808 O O . ALA A 1 113 ? 10.412 -2.207 9.120 1.00 95.88 113 ALA A O 1
ATOM 809 N N . THR A 1 114 ? 9.958 -0.226 8.191 1.00 98.00 114 THR A N 1
ATOM 810 C CA . THR A 1 114 ? 8.887 0.160 9.126 1.00 98.00 114 THR A CA 1
ATOM 811 C C . THR A 1 114 ? 7.520 0.036 8.455 1.00 98.00 114 THR A C 1
ATOM 813 O O . THR A 1 114 ? 7.413 0.050 7.236 1.00 98.00 114 THR A O 1
ATOM 816 N N . THR A 1 115 ? 6.456 -0.072 9.243 1.00 98.25 115 THR A N 1
ATOM 817 C CA . THR A 1 115 ? 5.078 0.080 8.764 1.00 98.25 115 THR A CA 1
ATOM 818 C C . THR A 1 115 ? 4.600 1.500 9.067 1.00 98.25 115 THR A C 1
ATOM 820 O O . THR A 1 115 ? 4.667 1.907 10.231 1.00 98.25 115 THR A O 1
ATOM 823 N N . PRO A 1 116 ? 4.112 2.262 8.073 1.00 98.25 116 PRO A N 1
ATOM 824 C CA . PRO A 1 116 ? 3.614 3.609 8.316 1.00 98.25 116 PRO A CA 1
ATOM 825 C C . PRO A 1 116 ? 2.365 3.593 9.204 1.00 98.25 116 PRO A C 1
ATOM 827 O O . PRO A 1 116 ? 1.466 2.767 9.028 1.00 98.25 116 PRO A O 1
ATOM 830 N N . THR A 1 117 ? 2.301 4.513 10.160 1.00 97.19 117 THR A N 1
ATOM 831 C CA . THR A 1 117 ? 1.116 4.781 10.987 1.00 97.19 117 THR A CA 1
ATOM 832 C C . THR A 1 117 ? 0.233 5.841 10.340 1.00 97.19 117 THR A C 1
ATOM 834 O O . THR A 1 117 ? 0.708 6.873 9.879 1.00 97.19 117 THR A O 1
ATOM 837 N N . GLY A 1 118 ? -1.081 5.615 10.342 1.00 95.62 118 GLY A N 1
ATOM 838 C CA . GLY A 1 118 ? -2.046 6.552 9.776 1.00 95.62 118 GLY A CA 1
ATOM 839 C C . GLY A 1 118 ? -3.389 5.922 9.414 1.00 95.62 118 GLY A C 1
ATOM 840 O O . GLY A 1 118 ? -3.730 4.818 9.849 1.00 95.62 118 GLY A O 1
ATOM 841 N N . VAL A 1 119 ? -4.162 6.664 8.621 1.00 96.44 119 VAL A N 1
ATOM 842 C CA . VAL A 1 119 ? -5.414 6.197 8.019 1.00 96.44 119 VAL A CA 1
ATOM 843 C C . VAL A 1 119 ? -5.246 6.168 6.510 1.00 96.44 119 VAL A C 1
ATOM 845 O O . VAL A 1 119 ? -4.947 7.191 5.897 1.00 96.44 119 VAL A O 1
ATOM 848 N N . TYR A 1 120 ? -5.459 5.000 5.915 1.00 96.88 120 TYR A N 1
ATOM 849 C CA . TYR A 1 120 ? -5.235 4.760 4.492 1.00 96.88 120 TYR A CA 1
ATOM 850 C C . TYR A 1 120 ? -6.437 4.066 3.874 1.00 96.88 120 TYR A C 1
ATOM 852 O O . TYR A 1 120 ? -7.185 3.367 4.560 1.00 96.88 120 TYR A O 1
ATOM 860 N N . SER A 1 121 ? -6.617 4.252 2.572 1.00 96.06 121 SER A N 1
ATOM 861 C CA . SER A 1 121 ? -7.595 3.479 1.814 1.00 96.06 121 SER A CA 1
ATOM 862 C C . SER A 1 121 ? -6.969 2.176 1.325 1.00 96.06 121 SER A C 1
ATOM 864 O O . SER A 1 121 ? -5.744 2.041 1.232 1.00 96.06 121 SER A O 1
ATOM 866 N N . VAL A 1 122 ? -7.822 1.215 0.986 1.00 95.88 122 VAL A N 1
ATOM 867 C CA . VAL A 1 122 ? -7.427 0.118 0.102 1.00 95.88 122 VAL A CA 1
ATOM 868 C C . VAL A 1 122 ? -7.468 0.605 -1.344 1.00 95.88 122 VAL A C 1
ATOM 870 O O . VAL A 1 122 ? -8.422 1.268 -1.754 1.00 95.88 122 VAL A O 1
ATOM 873 N N . GLY A 1 123 ? -6.415 0.293 -2.097 1.00 95.12 123 GLY A N 1
ATOM 874 C CA . GLY A 1 123 ? -6.293 0.645 -3.504 1.00 95.12 123 GLY A CA 1
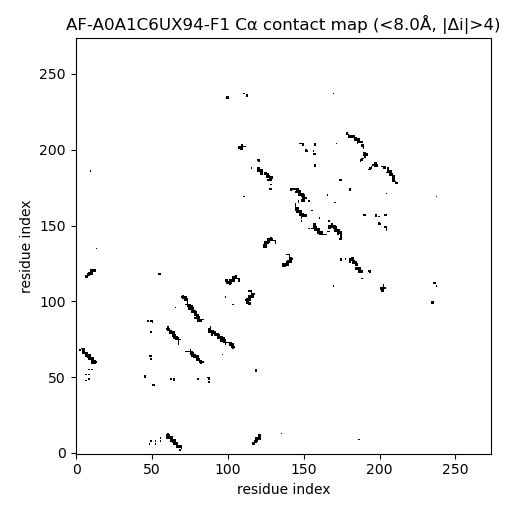ATOM 875 C C . GLY A 1 123 ? -7.431 0.067 -4.357 1.00 95.12 123 GLY A C 1
ATOM 876 O O . GLY A 1 123 ? -8.080 -0.904 -3.966 1.00 95.12 123 GLY A O 1
ATOM 877 N N . PRO A 1 124 ? -7.680 0.648 -5.542 1.00 95.75 124 PRO A N 1
ATOM 878 C CA . PRO A 1 124 ? -8.832 0.297 -6.374 1.00 95.75 124 PRO A CA 1
ATOM 879 C C . PRO A 1 124 ? -8.755 -1.111 -6.981 1.00 95.75 124 PRO A C 1
ATOM 881 O O . PRO A 1 124 ? -9.776 -1.622 -7.426 1.00 95.75 124 PRO A O 1
ATOM 884 N N . THR A 1 125 ? -7.577 -1.737 -6.977 1.00 97.88 125 THR A N 1
ATOM 885 C CA . THR A 1 125 ? -7.338 -3.083 -7.506 1.00 97.88 125 THR A CA 1
ATOM 886 C C . THR A 1 125 ? -6.638 -3.923 -6.444 1.00 97.88 125 THR A C 1
ATOM 888 O O . THR A 1 125 ? -5.701 -3.454 -5.789 1.00 97.88 125 THR A O 1
ATOM 891 N N . MET A 1 126 ? -7.084 -5.165 -6.282 1.00 98.12 126 MET A N 1
ATOM 892 C CA . MET A 1 126 ? -6.383 -6.194 -5.517 1.00 98.12 126 MET A CA 1
ATOM 893 C C . MET A 1 126 ? -5.622 -7.120 -6.460 1.00 98.12 126 MET A C 1
ATOM 895 O O . MET A 1 126 ? -5.963 -7.258 -7.633 1.00 98.12 126 MET A O 1
ATOM 899 N N . TYR A 1 127 ? -4.584 -7.759 -5.941 1.00 98.44 127 TYR A N 1
ATOM 900 C CA . TYR A 1 127 ? -3.650 -8.530 -6.748 1.00 98.44 127 TYR A CA 1
ATOM 901 C C . TYR A 1 127 ? -3.380 -9.887 -6.106 1.00 98.44 127 TYR A C 1
ATOM 903 O O . TYR A 1 127 ? -3.646 -10.125 -4.921 1.00 98.44 127 TYR A O 1
ATOM 911 N N . GLY A 1 128 ? -2.802 -10.793 -6.878 1.00 97.81 128 GLY A N 1
ATOM 912 C CA . GLY A 1 128 ? -2.158 -11.970 -6.316 1.00 97.81 128 GLY A CA 1
ATOM 913 C C . GLY A 1 128 ? -1.769 -13.002 -7.353 1.00 97.81 128 GLY A C 1
ATOM 914 O O . GLY A 1 128 ? -2.177 -12.954 -8.508 1.00 97.81 128 GLY A O 1
ATOM 915 N N . ILE A 1 129 ? -0.943 -13.943 -6.917 1.00 97.38 129 ILE A N 1
ATOM 916 C CA . ILE A 1 129 ? -0.443 -15.048 -7.742 1.00 97.38 129 ILE A CA 1
ATOM 917 C C . ILE A 1 129 ? -1.551 -16.092 -7.976 1.00 97.38 129 ILE A C 1
ATOM 919 O O . ILE A 1 129 ? -1.623 -16.740 -9.026 1.00 97.38 129 ILE A O 1
ATOM 923 N N . SER A 1 130 ? -2.432 -16.264 -6.988 1.00 96.00 130 SER A N 1
ATOM 924 C CA . SER A 1 130 ? -3.583 -17.165 -7.085 1.00 96.00 130 SER A CA 1
ATOM 925 C C . SER A 1 130 ? -4.757 -16.521 -7.824 1.00 96.00 130 SER A C 1
ATOM 927 O O . SER A 1 130 ? -4.753 -15.334 -8.119 1.00 96.00 130 SER A O 1
ATOM 929 N N . ALA A 1 131 ? -5.772 -17.319 -8.157 1.00 97.19 131 ALA A N 1
ATOM 930 C CA . ALA A 1 131 ? -7.022 -16.784 -8.690 1.00 97.19 131 ALA A CA 1
ATOM 931 C C . ALA A 1 131 ? -7.743 -15.903 -7.652 1.00 97.19 131 ALA A C 1
ATOM 933 O O . ALA A 1 131 ? -7.515 -16.052 -6.445 1.00 97.19 131 ALA A O 1
ATOM 934 N N . ASP A 1 132 ? -8.626 -15.029 -8.140 1.00 96.56 132 ASP A N 1
ATOM 935 C CA . ASP A 1 132 ? -9.488 -14.174 -7.320 1.00 96.56 132 ASP A CA 1
ATOM 936 C C . ASP A 1 132 ? -10.198 -15.008 -6.233 1.00 96.56 132 ASP A C 1
ATOM 938 O O . ASP A 1 132 ? -10.867 -15.994 -6.560 1.00 96.56 132 ASP A O 1
ATOM 942 N N . PRO A 1 133 ? -10.055 -14.659 -4.940 1.00 94.12 133 PRO A N 1
ATOM 943 C CA . PRO A 1 133 ? -10.696 -15.388 -3.853 1.00 94.12 133 PRO A CA 1
ATOM 944 C C . PRO A 1 133 ? -12.178 -15.002 -3.663 1.00 94.12 133 PRO A C 1
ATOM 946 O O . PRO A 1 133 ? -12.769 -15.364 -2.646 1.00 94.12 133 PRO A O 1
ATOM 949 N N . GLY A 1 134 ? -12.775 -14.268 -4.607 1.00 94.94 134 GLY A N 1
ATOM 950 C CA . GLY A 1 134 ? -14.154 -13.784 -4.571 1.00 94.94 134 GLY A CA 1
ATOM 951 C C . GLY A 1 134 ? -14.282 -12.384 -3.970 1.00 94.94 134 GLY A C 1
ATOM 952 O O . GLY A 1 134 ? -15.287 -12.089 -3.315 1.00 94.94 134 GLY A O 1
ATOM 953 N N . VAL A 1 135 ? -13.263 -11.530 -4.125 1.00 93.75 135 VAL A N 1
ATOM 954 C CA . VAL A 1 135 ? -13.353 -10.140 -3.654 1.00 93.75 135 VAL A CA 1
ATOM 955 C C . VAL A 1 135 ? -14.281 -9.319 -4.545 1.00 93.75 135 VAL A C 1
ATOM 957 O O . VAL A 1 135 ? -14.523 -9.632 -5.703 1.00 93.75 135 VAL A O 1
ATOM 960 N N . ARG A 1 136 ? -14.813 -8.224 -3.997 1.00 93.69 136 ARG A N 1
ATOM 961 C CA . ARG A 1 136 ? -15.632 -7.269 -4.767 1.00 93.69 136 ARG A CA 1
ATOM 962 C C . ARG A 1 136 ? -14.806 -6.217 -5.509 1.00 93.69 136 ARG A C 1
ATOM 964 O O . ARG A 1 136 ? -15.366 -5.418 -6.250 1.00 93.69 136 ARG A O 1
ATOM 971 N N . TYR A 1 137 ? -13.503 -6.176 -5.254 1.00 94.19 137 TYR A N 1
ATOM 972 C CA . TYR A 1 137 ? -12.582 -5.286 -5.946 1.00 94.19 137 TYR A CA 1
ATOM 973 C C . TYR A 1 137 ? -12.233 -5.870 -7.316 1.00 94.19 137 TYR A C 1
ATOM 975 O O . TYR A 1 137 ? -12.154 -7.092 -7.433 1.00 94.19 137 TYR A O 1
ATOM 983 N N . PRO A 1 138 ? -11.946 -5.031 -8.328 1.00 98.31 138 PRO A N 1
ATOM 984 C CA . PRO A 1 138 ? -11.156 -5.463 -9.471 1.00 98.31 138 PRO A CA 1
ATOM 985 C C . PRO A 1 138 ? -9.945 -6.276 -9.005 1.00 98.31 138 PRO A C 1
ATOM 987 O O . PRO A 1 138 ? -9.233 -5.865 -8.082 1.00 98.31 138 PRO A O 1
ATOM 990 N N . TYR A 1 139 ? -9.730 -7.428 -9.633 1.00 98.38 139 TYR A N 1
ATOM 991 C CA . TYR A 1 139 ? -8.667 -8.349 -9.262 1.00 98.38 139 TYR A CA 1
ATOM 992 C C . TYR A 1 139 ? -7.740 -8.608 -10.446 1.00 98.38 139 TYR A C 1
ATOM 994 O O . TYR A 1 139 ? -8.181 -9.048 -11.508 1.00 98.38 139 TYR A O 1
ATOM 1002 N N . HIS A 1 140 ? -6.447 -8.365 -10.253 1.00 98.62 140 HIS A N 1
ATOM 1003 C CA . HIS A 1 140 ? -5.414 -8.681 -11.232 1.00 98.62 140 HIS A CA 1
ATOM 1004 C C . HIS A 1 140 ? -4.631 -9.913 -10.781 1.00 98.62 140 HIS A C 1
ATOM 1006 O O . HIS A 1 140 ? -3.867 -9.870 -9.810 1.00 98.62 140 HIS A O 1
ATOM 1012 N N . ARG A 1 141 ? -4.811 -11.024 -11.500 1.00 98.56 141 ARG A N 1
ATOM 1013 C CA . ARG A 1 141 ? -3.987 -12.216 -11.296 1.00 98.56 141 ARG A CA 1
ATOM 1014 C C . ARG A 1 141 ? -2.613 -11.979 -11.910 1.00 98.56 141 ARG A C 1
ATOM 1016 O O . ARG A 1 141 ? -2.501 -11.797 -13.118 1.00 98.56 141 ARG A O 1
ATOM 1023 N N . LEU A 1 142 ? -1.593 -12.030 -11.066 1.00 98.62 142 LEU A N 1
ATOM 1024 C CA . LEU A 1 142 ? -0.223 -11.737 -11.443 1.00 98.62 142 LEU A CA 1
ATOM 1025 C C . LEU A 1 142 ? 0.322 -12.747 -12.449 1.00 98.62 142 LEU A C 1
ATOM 1027 O O . LEU A 1 142 ? 0.131 -13.961 -12.320 1.00 98.62 142 LEU A O 1
ATOM 1031 N N . VAL A 1 143 ? 1.067 -12.220 -13.409 1.00 98.44 143 VAL A N 1
ATOM 1032 C CA . VAL A 1 143 ? 1.809 -12.959 -14.425 1.00 98.44 143 VAL A CA 1
ATOM 1033 C C . VAL A 1 143 ? 3.273 -12.529 -14.427 1.00 98.44 143 VAL A C 1
ATOM 1035 O O . VAL A 1 143 ? 3.677 -11.583 -13.754 1.00 98.44 143 VAL A O 1
ATOM 1038 N N . THR A 1 144 ? 4.107 -13.252 -15.176 1.00 98.50 144 THR A N 1
ATOM 1039 C CA . THR A 1 144 ? 5.510 -12.851 -15.355 1.00 98.50 144 THR A CA 1
ATOM 1040 C C . THR A 1 144 ? 5.583 -11.419 -15.876 1.00 98.50 144 THR A C 1
ATOM 1042 O O . THR A 1 144 ? 4.800 -11.070 -16.754 1.00 98.50 144 THR A O 1
ATOM 1045 N N . ASN A 1 145 ? 6.543 -10.640 -15.363 1.00 98.50 145 ASN A N 1
ATOM 1046 C CA . ASN A 1 145 ? 6.772 -9.225 -15.681 1.00 98.50 145 ASN A CA 1
ATOM 1047 C C . ASN A 1 145 ? 5.821 -8.221 -15.009 1.00 98.50 145 ASN A C 1
ATOM 1049 O O . ASN A 1 145 ? 5.853 -7.042 -15.352 1.00 98.50 145 ASN A O 1
ATOM 1053 N N . ASP A 1 146 ? 5.030 -8.654 -14.028 1.00 98.81 146 ASP A N 1
ATOM 1054 C CA . ASP A 1 146 ? 4.217 -7.767 -13.191 1.00 98.81 146 ASP A CA 1
ATOM 1055 C C . ASP A 1 146 ? 5.010 -7.184 -12.015 1.00 98.81 146 ASP A C 1
ATOM 1057 O O . ASP A 1 146 ? 5.227 -7.826 -10.990 1.00 98.81 146 ASP A O 1
ATOM 1061 N N . TRP A 1 147 ? 5.434 -5.938 -12.139 1.00 98.75 147 TRP A N 1
ATOM 1062 C CA . TRP A 1 147 ? 6.201 -5.240 -11.117 1.00 98.75 147 TRP A CA 1
ATOM 1063 C C . TRP A 1 147 ? 5.328 -4.296 -10.302 1.00 98.75 147 TRP A C 1
ATOM 1065 O O . TRP A 1 147 ? 4.388 -3.692 -10.824 1.00 98.75 147 TRP A O 1
ATOM 1075 N N . TRP A 1 148 ? 5.709 -4.074 -9.048 1.00 98.69 148 TRP A N 1
ATOM 1076 C CA . TRP A 1 148 ? 5.433 -2.796 -8.405 1.00 98.69 148 TRP A CA 1
ATOM 1077 C C . TRP A 1 148 ? 6.664 -1.912 -8.563 1.00 98.69 148 TRP A C 1
ATOM 1079 O O . TRP A 1 148 ? 7.767 -2.282 -8.168 1.00 98.69 148 TRP A O 1
ATOM 1089 N N . ASN A 1 149 ? 6.500 -0.770 -9.224 1.00 98.69 149 ASN A N 1
ATOM 1090 C CA . ASN A 1 149 ? 7.602 0.135 -9.509 1.00 98.69 149 ASN A CA 1
ATOM 1091 C C . ASN A 1 149 ? 7.891 1.014 -8.292 1.00 98.69 149 ASN A C 1
ATOM 1093 O O . ASN A 1 149 ? 7.168 1.971 -8.024 1.00 98.69 149 ASN A O 1
ATOM 1097 N N . GLU A 1 150 ? 8.984 0.722 -7.602 1.00 98.25 150 GLU A N 1
ATOM 1098 C CA . GLU A 1 150 ? 9.439 1.424 -6.396 1.00 98.25 150 GLU A CA 1
ATOM 1099 C C . GLU A 1 150 ? 10.688 2.259 -6.673 1.00 98.25 150 GLU A C 1
ATOM 1101 O O . GLU A 1 150 ? 11.426 2.630 -5.766 1.00 98.25 150 GLU A O 1
ATOM 1106 N N . ASN A 1 151 ? 10.971 2.554 -7.945 1.00 98.38 151 ASN A N 1
ATOM 1107 C CA . ASN A 1 151 ? 12.081 3.414 -8.323 1.00 98.38 151 ASN A CA 1
ATOM 1108 C C . ASN A 1 151 ? 11.677 4.893 -8.206 1.00 98.38 151 ASN A C 1
ATOM 1110 O O . ASN A 1 151 ? 10.934 5.374 -9.066 1.00 98.38 151 ASN A O 1
ATOM 1114 N N . PRO A 1 152 ? 12.217 5.673 -7.249 1.00 98.06 152 PRO A N 1
ATOM 1115 C CA . PRO A 1 152 ? 11.848 7.081 -7.089 1.00 98.06 152 PRO A CA 1
ATOM 1116 C C . PRO A 1 152 ? 12.263 7.967 -8.273 1.00 98.06 152 PRO A C 1
ATOM 1118 O O . PRO A 1 152 ? 11.779 9.088 -8.406 1.00 98.06 152 PRO A O 1
ATOM 1121 N N . LYS A 1 153 ? 13.165 7.482 -9.139 1.00 98.12 153 LYS A N 1
ATOM 1122 C CA . LYS A 1 153 ? 13.584 8.170 -10.371 1.00 98.12 153 LYS A CA 1
ATOM 1123 C C . LYS A 1 153 ? 12.665 7.874 -11.560 1.00 98.12 153 LYS A C 1
ATOM 1125 O O . LYS A 1 153 ? 12.815 8.499 -12.606 1.00 98.12 153 LYS A O 1
ATOM 1130 N N . SER A 1 154 ? 11.754 6.910 -11.431 1.00 97.94 154 SER A N 1
ATOM 1131 C CA . SER A 1 154 ? 10.827 6.535 -12.494 1.00 97.94 154 SER A CA 1
ATOM 1132 C C . SER A 1 154 ? 9.675 7.541 -12.597 1.00 97.94 154 SER A C 1
ATOM 1134 O O . SER A 1 154 ? 9.082 7.893 -11.576 1.00 97.94 154 SER A O 1
ATOM 1136 N N . PRO A 1 155 ? 9.257 7.944 -13.812 1.00 97.19 155 PRO A N 1
ATOM 1137 C CA . PRO A 1 155 ? 8.015 8.700 -13.986 1.00 97.19 155 PRO A CA 1
ATOM 1138 C C . PRO A 1 155 ? 6.769 7.895 -13.571 1.00 97.19 155 PRO A C 1
ATOM 1140 O O . PRO A 1 155 ? 5.731 8.487 -13.285 1.00 97.19 155 PRO A O 1
ATOM 1143 N N . ALA A 1 156 ? 6.882 6.564 -13.506 1.00 97.62 156 ALA A N 1
ATOM 1144 C CA . ALA A 1 156 ? 5.846 5.632 -13.065 1.00 97.62 156 ALA A CA 1
ATOM 1145 C C . ALA A 1 156 ? 6.054 5.145 -11.612 1.00 97.62 156 ALA A C 1
ATOM 1147 O O . ALA A 1 156 ? 5.671 4.028 -11.266 1.00 97.62 156 ALA A O 1
ATOM 1148 N N . TYR A 1 157 ? 6.708 5.945 -10.766 1.00 98.56 157 TYR A N 1
ATOM 1149 C CA . TYR A 1 157 ? 6.963 5.607 -9.364 1.00 98.56 157 TYR A CA 1
ATOM 1150 C C . TYR A 1 157 ? 5.678 5.312 -8.564 1.00 98.56 157 TYR A C 1
ATOM 1152 O O . TYR A 1 157 ? 4.673 6.014 -8.692 1.00 98.56 157 TYR A O 1
ATOM 1160 N N . ASN A 1 158 ? 5.763 4.296 -7.702 1.00 98.25 158 ASN A N 1
ATOM 1161 C CA . ASN A 1 158 ? 4.720 3.760 -6.830 1.00 98.25 158 ASN A CA 1
ATOM 1162 C C . ASN A 1 158 ? 3.449 3.338 -7.585 1.00 98.25 158 ASN A C 1
ATOM 1164 O O . ASN A 1 158 ? 2.331 3.729 -7.238 1.00 98.25 158 ASN A O 1
ATOM 1168 N N . THR A 1 159 ? 3.631 2.560 -8.655 1.00 98.06 159 THR A N 1
ATOM 1169 C CA . THR A 1 159 ? 2.534 2.022 -9.469 1.00 98.06 159 THR A CA 1
ATOM 1170 C C . THR A 1 159 ? 2.804 0.586 -9.909 1.00 98.06 159 THR A C 1
ATOM 1172 O O . THR A 1 159 ? 3.953 0.162 -10.023 1.00 98.06 159 THR A O 1
ATOM 1175 N N . PHE A 1 160 ? 1.737 -0.152 -10.212 1.00 98.69 160 PHE A N 1
ATOM 1176 C CA . PHE A 1 160 ? 1.825 -1.432 -10.908 1.00 98.69 160 PHE A CA 1
ATOM 1177 C C . PHE A 1 160 ? 2.291 -1.233 -12.356 1.00 98.69 160 PHE A C 1
ATOM 1179 O O . PHE A 1 160 ? 1.781 -0.348 -13.043 1.00 98.69 160 PHE A O 1
ATOM 1186 N N . GLN A 1 161 ? 3.220 -2.063 -12.832 1.00 98.69 161 GLN A N 1
ATOM 1187 C CA . GLN A 1 161 ? 3.773 -2.006 -14.186 1.00 98.69 161 GLN A CA 1
ATOM 1188 C C . GLN A 1 161 ? 3.928 -3.412 -14.772 1.00 98.69 161 GLN A C 1
ATOM 1190 O O . GLN A 1 161 ? 4.624 -4.242 -14.198 1.00 98.69 161 GLN A O 1
ATOM 1195 N N . HIS A 1 162 ? 3.359 -3.657 -15.953 1.00 98.56 162 HIS A N 1
ATOM 1196 C CA . HIS A 1 162 ? 3.634 -4.871 -16.724 1.00 98.56 162 HIS A CA 1
ATOM 1197 C C . HIS A 1 162 ? 4.747 -4.592 -17.741 1.00 98.56 162 HIS A C 1
ATOM 1199 O O . HIS A 1 162 ? 4.517 -3.937 -18.758 1.00 98.56 162 HIS A O 1
ATOM 1205 N N . THR A 1 163 ? 5.973 -5.033 -17.457 1.00 98.25 163 THR A N 1
ATOM 1206 C CA . THR A 1 163 ? 7.143 -4.729 -18.294 1.00 98.25 163 THR A CA 1
ATOM 1207 C C . THR A 1 163 ? 8.244 -5.776 -18.169 1.00 98.25 163 THR A C 1
ATOM 1209 O O . THR A 1 163 ? 8.593 -6.222 -17.075 1.00 98.25 163 THR A O 1
ATOM 1212 N N . ALA A 1 164 ? 8.836 -6.151 -19.305 1.00 97.75 164 ALA A N 1
ATOM 1213 C CA . ALA A 1 164 ? 9.959 -7.087 -19.347 1.00 97.75 164 ALA A CA 1
ATOM 1214 C C . ALA A 1 164 ? 11.227 -6.540 -18.666 1.00 97.75 164 ALA A C 1
ATOM 1216 O O . ALA A 1 164 ? 12.095 -7.310 -18.258 1.00 97.75 164 ALA A O 1
ATOM 1217 N N . THR A 1 165 ? 11.335 -5.218 -18.527 1.00 97.38 165 THR A N 1
ATOM 1218 C CA . THR A 1 165 ? 12.507 -4.558 -17.949 1.00 97.38 165 THR A CA 1
ATOM 1219 C C . THR A 1 165 ? 12.263 -4.241 -16.482 1.00 97.38 165 THR A C 1
ATOM 1221 O O . THR A 1 165 ? 11.289 -3.567 -16.157 1.00 97.38 165 THR A O 1
ATOM 1224 N N . ASN A 1 166 ? 13.180 -4.664 -15.605 1.00 97.75 166 ASN A N 1
ATOM 1225 C CA . ASN A 1 166 ? 13.157 -4.277 -14.195 1.00 97.75 166 ASN A CA 1
ATOM 1226 C C . ASN A 1 166 ? 13.151 -2.736 -14.078 1.00 97.75 166 ASN A C 1
ATOM 1228 O O . ASN A 1 166 ? 14.111 -2.106 -14.533 1.00 97.75 166 ASN A O 1
ATOM 1232 N N . PRO A 1 167 ? 12.125 -2.121 -13.455 1.00 98.25 167 PRO A N 1
ATOM 1233 C CA . PRO A 1 167 ? 12.062 -0.668 -13.309 1.00 98.25 167 PRO A CA 1
ATOM 1234 C C . PRO A 1 167 ? 13.184 -0.054 -12.450 1.00 98.25 167 PRO A C 1
ATOM 1236 O O . PRO A 1 167 ? 13.379 1.162 -12.486 1.00 98.25 167 PRO A O 1
ATOM 1239 N N . GLY A 1 168 ? 13.941 -0.866 -11.704 1.00 97.75 168 GLY A N 1
ATOM 1240 C CA . GLY A 1 168 ? 15.068 -0.453 -10.865 1.00 97.75 168 GLY A CA 1
ATOM 1241 C C . GLY A 1 168 ? 14.648 -0.011 -9.460 1.00 97.75 168 GLY A C 1
ATOM 1242 O O . GLY A 1 168 ? 13.503 -0.188 -9.053 1.00 97.75 168 GLY A O 1
ATOM 1243 N N . GLY A 1 169 ? 15.572 0.579 -8.698 1.00 96.25 169 GLY A N 1
ATOM 1244 C CA . GLY A 1 169 ? 15.306 0.952 -7.301 1.00 96.25 169 GLY A CA 1
ATOM 1245 C C . GLY A 1 169 ? 14.944 -0.265 -6.444 1.00 96.25 169 GLY A C 1
ATOM 1246 O O . GLY A 1 169 ? 15.543 -1.324 -6.612 1.00 96.25 169 GLY A O 1
ATOM 1247 N N . TYR A 1 170 ? 13.952 -0.115 -5.565 1.00 96.44 170 TYR A N 1
ATOM 1248 C CA . TYR A 1 170 ? 13.434 -1.208 -4.732 1.00 96.44 170 TYR A CA 1
ATOM 1249 C C . TYR A 1 170 ? 12.304 -2.001 -5.406 1.00 96.44 170 TYR A C 1
ATOM 1251 O O . TYR A 1 170 ? 11.593 -2.725 -4.726 1.00 96.44 170 TYR A O 1
ATOM 1259 N N . SER A 1 171 ? 12.108 -1.851 -6.725 1.00 98.12 171 SER A N 1
ATOM 1260 C CA . SER A 1 171 ? 10.932 -2.407 -7.410 1.00 98.12 171 SER A CA 1
ATOM 1261 C C . SER A 1 171 ? 10.787 -3.908 -7.186 1.00 98.12 171 SER A C 1
ATOM 1263 O O . SER A 1 171 ? 11.720 -4.679 -7.426 1.00 98.12 171 SER A O 1
ATOM 1265 N N . GLU A 1 172 ? 9.590 -4.320 -6.789 1.00 97.19 172 GLU A N 1
ATOM 1266 C CA . GLU A 1 172 ? 9.288 -5.702 -6.447 1.00 97.19 172 GLU A CA 1
ATOM 1267 C C . GLU A 1 172 ? 8.751 -6.475 -7.659 1.00 97.19 172 GLU A C 1
ATOM 1269 O O . GLU A 1 172 ? 7.822 -6.038 -8.347 1.00 97.19 172 GLU A O 1
ATOM 1274 N N . ALA A 1 173 ? 9.319 -7.657 -7.916 1.00 98.19 173 ALA A N 1
ATOM 1275 C CA . ALA A 1 173 ? 8.836 -8.593 -8.931 1.00 98.19 173 ALA A CA 1
ATOM 1276 C C . ALA A 1 173 ? 7.648 -9.392 -8.375 1.00 98.19 173 ALA A C 1
ATOM 1278 O O . ALA A 1 173 ? 7.807 -10.535 -7.943 1.00 98.19 173 ALA A O 1
ATOM 1279 N N . LEU A 1 174 ? 6.450 -8.803 -8.391 1.00 98.38 174 LEU A N 1
ATOM 1280 C CA . LEU A 1 174 ? 5.279 -9.291 -7.650 1.00 98.38 174 LEU A CA 1
ATOM 1281 C C . LEU A 1 174 ? 4.953 -10.773 -7.896 1.00 98.38 174 LEU A C 1
ATOM 1283 O O . LEU A 1 174 ? 4.548 -11.487 -6.980 1.00 98.38 174 LEU A O 1
ATOM 1287 N N . TRP A 1 175 ? 5.144 -11.267 -9.123 1.00 97.12 175 TRP A N 1
ATOM 1288 C CA . TRP A 1 175 ? 4.852 -12.659 -9.494 1.00 97.12 175 TRP A CA 1
ATOM 1289 C C . TRP A 1 175 ? 5.796 -13.696 -8.870 1.00 97.12 175 TRP A C 1
ATOM 1291 O O . TRP A 1 175 ? 5.515 -14.894 -8.944 1.00 97.12 175 TRP A O 1
ATOM 1301 N N . LYS A 1 176 ? 6.919 -13.265 -8.284 1.00 97.25 176 LYS A N 1
ATOM 1302 C CA . LYS A 1 176 ? 7.918 -14.140 -7.651 1.00 97.25 176 LYS A CA 1
ATOM 1303 C C . LYS A 1 176 ? 7.757 -14.247 -6.136 1.00 97.25 176 LYS A C 1
ATOM 1305 O O . LYS A 1 176 ? 8.327 -15.162 -5.545 1.00 97.25 176 LYS A O 1
ATOM 1310 N N . GLU A 1 177 ? 6.964 -13.378 -5.516 1.00 94.62 177 GLU A N 1
ATOM 1311 C CA . GLU A 1 177 ? 6.866 -13.247 -4.058 1.00 94.62 177 GLU A CA 1
ATOM 1312 C C . GLU A 1 177 ? 5.964 -14.315 -3.420 1.00 94.62 177 GLU A C 1
ATOM 1314 O O . GLU A 1 177 ? 4.916 -14.052 -2.820 1.00 94.62 177 GLU A O 1
ATOM 1319 N N . VAL A 1 178 ? 6.365 -15.578 -3.544 1.00 90.31 178 VAL A N 1
ATOM 1320 C CA . VAL A 1 178 ? 5.667 -16.722 -2.951 1.00 90.31 178 VAL A CA 1
ATOM 1321 C C . VAL A 1 178 ? 6.207 -17.058 -1.552 1.00 90.31 178 VAL A C 1
ATOM 1323 O O . VAL A 1 178 ? 7.416 -17.086 -1.338 1.00 90.31 178 VAL A O 1
ATOM 1326 N N . PRO A 1 179 ? 5.342 -17.379 -0.569 1.00 89.12 179 PRO A N 1
ATOM 1327 C CA . PRO A 1 179 ? 3.878 -17.372 -0.626 1.00 89.12 179 PRO A CA 1
ATOM 1328 C C . PRO A 1 179 ? 3.254 -16.011 -0.264 1.00 89.12 179 PRO A C 1
ATOM 1330 O O . PRO A 1 179 ? 2.033 -15.937 -0.116 1.00 89.12 179 PRO A O 1
ATOM 1333 N N . ALA A 1 180 ? 4.062 -14.969 -0.043 1.00 88.50 180 ALA A N 1
ATOM 1334 C CA . ALA A 1 180 ? 3.616 -13.699 0.527 1.00 88.50 180 ALA A CA 1
ATOM 1335 C C . ALA A 1 180 ? 2.472 -13.059 -0.273 1.00 88.50 180 ALA A C 1
ATOM 1337 O O . ALA A 1 180 ? 1.496 -12.625 0.337 1.00 88.50 180 ALA A O 1
ATOM 1338 N N . TYR A 1 181 ? 2.547 -13.086 -1.606 1.00 94.56 181 TYR A N 1
ATOM 1339 C CA . TYR A 1 181 ? 1.586 -12.470 -2.527 1.00 94.56 181 TYR A CA 1
ATOM 1340 C C . TYR A 1 181 ? 0.644 -13.488 -3.171 1.00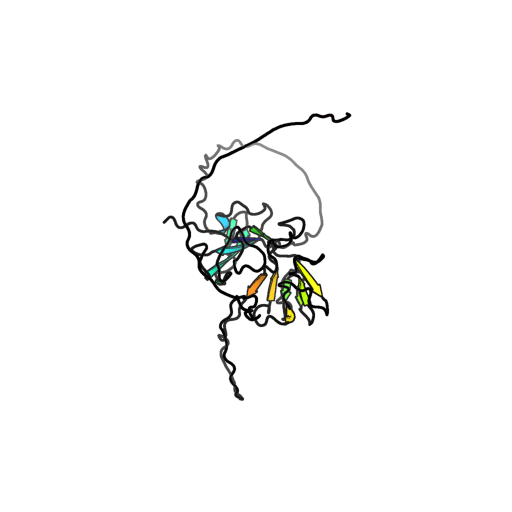 94.56 181 TYR A C 1
ATOM 1342 O O . TYR A 1 181 ? 0.190 -13.316 -4.301 1.00 94.56 181 TYR A O 1
ATOM 1350 N N . THR A 1 182 ? 0.279 -14.539 -2.423 1.00 95.75 182 THR A N 1
ATOM 1351 C CA . THR A 1 182 ? -0.857 -15.403 -2.802 1.00 95.75 182 THR A CA 1
ATOM 1352 C C . THR A 1 182 ? -2.084 -14.534 -3.120 1.00 95.75 182 THR A C 1
ATOM 1354 O O . THR A 1 182 ? -2.665 -14.676 -4.194 1.00 95.75 182 THR A O 1
ATOM 1357 N N . HIS A 1 183 ? -2.383 -13.584 -2.225 1.00 96.75 183 HIS A N 1
ATOM 1358 C CA . HIS A 1 183 ? -3.350 -12.494 -2.372 1.00 96.75 183 HIS A CA 1
ATOM 1359 C C . HIS A 1 183 ? -2.859 -11.281 -1.578 1.00 96.75 183 HIS A C 1
ATOM 1361 O O . HIS A 1 183 ? -2.388 -11.447 -0.446 1.00 96.75 183 HIS A O 1
ATOM 1367 N N . PHE A 1 184 ? -3.004 -10.077 -2.126 1.00 97.75 184 PHE A N 1
ATOM 1368 C CA . PHE A 1 184 ? -2.723 -8.843 -1.400 1.00 97.75 184 PHE A CA 1
ATOM 1369 C C . PHE A 1 184 ? -3.560 -7.657 -1.881 1.00 97.75 184 PHE A C 1
ATOM 1371 O O . PHE A 1 184 ? -4.085 -7.623 -2.996 1.00 97.75 184 PHE A O 1
ATOM 1378 N N . ALA A 1 185 ? -3.664 -6.670 -1.000 1.00 98.12 185 ALA A N 1
ATOM 1379 C CA . ALA A 1 185 ? -4.306 -5.394 -1.245 1.00 98.12 185 ALA A CA 1
ATOM 1380 C C . ALA A 1 185 ? -3.283 -4.265 -1.099 1.00 98.12 185 ALA A C 1
ATOM 1382 O O . ALA A 1 185 ? -2.462 -4.277 -0.180 1.00 98.12 185 ALA A O 1
ATOM 1383 N N . VAL A 1 186 ? -3.361 -3.277 -1.985 1.00 98.19 186 VAL A N 1
ATOM 1384 C CA . VAL A 1 186 ? -2.539 -2.066 -1.904 1.00 98.19 186 VAL A CA 1
ATOM 1385 C C . VAL A 1 186 ? -3.078 -1.157 -0.809 1.00 98.19 186 VAL A C 1
ATOM 1387 O O . VAL A 1 186 ? -4.285 -0.927 -0.738 1.00 98.19 186 VAL A O 1
ATOM 1390 N N . ILE A 1 187 ? -2.196 -0.630 0.033 1.00 98.38 187 ILE A N 1
ATOM 1391 C CA . ILE A 1 187 ? -2.512 0.397 1.022 1.00 98.38 187 ILE A CA 1
ATOM 1392 C C . ILE A 1 187 ? -2.041 1.733 0.470 1.00 98.38 187 ILE A C 1
ATOM 1394 O O . ILE A 1 187 ? -0.870 1.896 0.129 1.00 98.38 187 ILE A O 1
ATOM 1398 N N . THR A 1 188 ? -2.944 2.707 0.393 1.00 97.25 188 THR A N 1
ATOM 1399 C CA . THR A 1 188 ? -2.696 3.955 -0.338 1.00 97.25 188 THR A CA 1
ATOM 1400 C C . THR A 1 188 ? -1.804 4.952 0.414 1.00 97.25 188 THR A C 1
ATOM 1402 O O . THR A 1 188 ? -2.061 6.143 0.370 1.00 97.25 188 THR A O 1
ATOM 1405 N N . TYR A 1 189 ? -0.761 4.501 1.116 1.00 97.88 189 TYR A N 1
ATOM 1406 C CA . TYR A 1 189 ? 0.114 5.329 1.959 1.00 97.88 189 TYR A CA 1
ATOM 1407 C C . TYR A 1 189 ? 0.657 6.581 1.245 1.00 97.88 189 TYR A C 1
ATOM 1409 O O . TYR A 1 189 ? 0.407 7.703 1.681 1.00 97.88 189 TYR A O 1
ATOM 1417 N N . ASN A 1 190 ? 1.353 6.376 0.126 1.00 97.94 190 ASN A N 1
ATOM 1418 C CA . ASN A 1 190 ? 1.972 7.417 -0.697 1.00 97.94 190 ASN A CA 1
ATOM 1419 C C . ASN A 1 190 ? 1.363 7.421 -2.110 1.00 97.94 190 ASN A C 1
ATOM 1421 O O . ASN A 1 190 ? 2.064 7.358 -3.120 1.00 97.94 190 ASN A O 1
ATOM 1425 N N . MET A 1 191 ? 0.032 7.403 -2.190 1.00 96.38 191 MET A N 1
ATOM 1426 C CA . MET A 1 191 ? -0.716 7.509 -3.446 1.00 96.38 191 MET A CA 1
ATOM 1427 C C . MET A 1 191 ? -2.142 8.037 -3.197 1.00 96.38 191 MET A C 1
ATOM 1429 O O . MET A 1 191 ? -2.554 8.153 -2.038 1.00 96.38 191 MET A O 1
ATOM 1433 N N . PRO A 1 192 ? -2.922 8.362 -4.245 1.00 95.19 192 PRO A N 1
ATOM 1434 C CA . PRO A 1 192 ? -4.311 8.768 -4.069 1.00 95.19 192 PRO A CA 1
ATOM 1435 C C . PRO A 1 192 ? -5.143 7.695 -3.349 1.00 95.19 192 PRO A C 1
ATOM 1437 O O . PRO A 1 192 ? -4.934 6.505 -3.589 1.00 95.19 192 PRO A O 1
ATOM 1440 N N . PRO A 1 193 ? -6.105 8.085 -2.493 1.00 94.56 193 PRO A N 1
ATOM 1441 C CA . PRO A 1 193 ? -6.507 9.460 -2.182 1.00 94.56 193 PRO A CA 1
ATOM 1442 C C . PRO A 1 193 ? -5.683 10.143 -1.072 1.00 94.56 193 PRO A C 1
ATOM 1444 O O . PRO A 1 193 ? -5.957 11.295 -0.756 1.00 94.56 193 PRO A O 1
ATOM 1447 N N . ASN A 1 194 ? -4.703 9.474 -0.455 1.00 94.00 194 ASN A N 1
ATOM 1448 C CA . ASN A 1 194 ? -3.952 10.043 0.672 1.00 94.00 194 ASN A CA 1
ATOM 1449 C C . ASN A 1 194 ? -3.014 11.182 0.262 1.00 94.00 194 ASN A C 1
ATOM 1451 O O . ASN A 1 194 ? -2.899 12.170 0.982 1.00 94.00 194 ASN A O 1
ATOM 1455 N N . VAL A 1 195 ? -2.368 11.053 -0.896 1.00 96.31 195 VAL A N 1
ATOM 1456 C CA . VAL A 1 195 ? -1.621 12.134 -1.551 1.00 96.31 195 VAL A CA 1
ATOM 1457 C C . VAL A 1 195 ? -2.066 12.233 -3.005 1.00 96.31 195 VAL A C 1
ATOM 1459 O O . VAL A 1 195 ? -2.331 11.218 -3.641 1.00 96.31 195 VAL A O 1
ATOM 1462 N N . ALA A 1 196 ? -2.156 13.445 -3.556 1.00 96.31 196 ALA A N 1
ATOM 1463 C CA . ALA A 1 196 ? -2.675 13.651 -4.915 1.00 96.31 196 ALA A CA 1
ATOM 1464 C C . ALA A 1 196 ? -1.823 12.967 -6.004 1.00 96.31 196 ALA A C 1
ATOM 1466 O O . ALA A 1 196 ? -2.342 12.556 -7.039 1.00 96.31 196 ALA A O 1
ATOM 1467 N N . LYS A 1 197 ? -0.517 12.829 -5.761 1.00 96.44 197 LYS A N 1
ATOM 1468 C CA . LYS A 1 197 ? 0.441 12.112 -6.606 1.00 96.44 197 LYS A CA 1
ATOM 1469 C C . LYS A 1 197 ? 1.509 11.486 -5.701 1.00 96.44 197 LYS A C 1
ATOM 1471 O O . LYS A 1 197 ? 1.882 12.146 -4.729 1.00 96.44 197 LYS A O 1
ATOM 1476 N N . PRO A 1 198 ? 2.010 10.271 -5.996 1.00 97.94 198 PRO A N 1
ATOM 1477 C CA . PRO A 1 198 ? 3.112 9.691 -5.239 1.00 97.94 198 PRO A CA 1
ATOM 1478 C C . PRO A 1 198 ? 4.317 10.630 -5.152 1.00 97.94 198 PRO A C 1
ATOM 1480 O O . PRO A 1 198 ? 4.765 11.175 -6.166 1.00 97.94 198 PRO A O 1
ATOM 1483 N N . VAL A 1 199 ? 4.829 10.818 -3.937 1.00 98.38 199 VAL A N 1
ATOM 1484 C CA . VAL A 1 199 ? 5.995 11.659 -3.648 1.00 98.38 199 VAL A CA 1
ATOM 1485 C C . VAL A 1 199 ? 7.246 10.776 -3.649 1.00 98.38 199 VAL A C 1
ATOM 1487 O O . VAL A 1 199 ? 7.342 9.887 -2.800 1.00 98.38 199 VAL A O 1
ATOM 1490 N N . PRO A 1 200 ? 8.209 10.980 -4.570 1.00 98.31 200 PRO A N 1
ATOM 1491 C CA . PRO A 1 200 ? 9.430 10.180 -4.627 1.00 98.31 200 PRO A CA 1
ATOM 1492 C C . PRO A 1 200 ? 10.172 10.109 -3.288 1.00 98.31 200 PRO A C 1
ATOM 1494 O O . PRO A 1 200 ? 10.343 11.123 -2.613 1.00 98.31 200 PRO A O 1
ATOM 1497 N N . ASN A 1 201 ? 10.669 8.919 -2.944 1.00 98.06 201 ASN A N 1
ATOM 1498 C CA . ASN A 1 201 ? 11.392 8.591 -1.706 1.00 98.06 201 ASN A CA 1
ATOM 1499 C C . ASN A 1 201 ? 10.555 8.620 -0.415 1.00 98.06 201 ASN A C 1
ATOM 1501 O O . ASN A 1 201 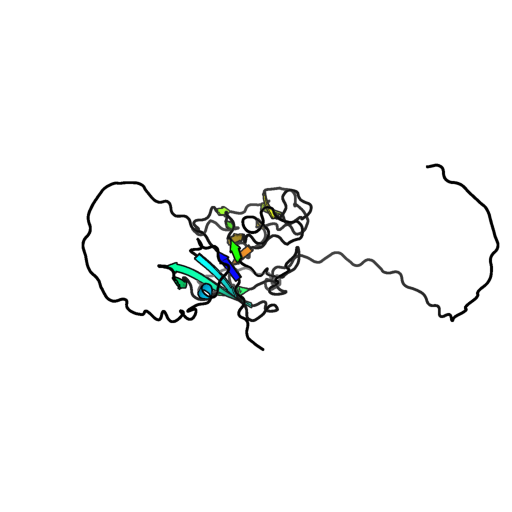? 11.084 8.303 0.652 1.00 98.06 201 ASN A O 1
ATOM 1505 N N . ALA A 1 202 ? 9.266 8.963 -0.478 1.00 97.50 202 ALA A N 1
ATOM 1506 C CA . ALA A 1 202 ? 8.415 8.954 0.708 1.00 97.50 202 ALA A CA 1
ATOM 1507 C C . ALA A 1 202 ? 7.996 7.535 1.130 1.00 97.50 202 ALA A C 1
ATOM 1509 O O . ALA A 1 202 ? 7.428 7.391 2.200 1.00 97.50 202 ALA A O 1
ATOM 1510 N N . GLY A 1 203 ? 8.317 6.498 0.348 1.00 97.69 203 GLY A N 1
ATOM 1511 C CA . GLY A 1 203 ? 7.943 5.104 0.589 1.00 97.69 203 GLY A CA 1
ATOM 1512 C C . GLY A 1 203 ? 6.951 4.605 -0.454 1.00 97.69 203 GLY A C 1
ATOM 1513 O O . GLY A 1 203 ? 6.072 5.351 -0.894 1.00 97.69 203 GLY A O 1
ATOM 1514 N N . SER A 1 204 ? 7.083 3.346 -0.854 1.00 98.12 204 SER A N 1
ATOM 1515 C CA . SER A 1 204 ? 6.220 2.697 -1.839 1.00 98.12 204 SER A CA 1
ATOM 1516 C C . SER A 1 204 ? 5.941 1.240 -1.449 1.00 98.12 204 SER A C 1
ATOM 1518 O O . SER A 1 204 ? 6.275 0.836 -0.338 1.00 98.12 204 SER A O 1
ATOM 1520 N N . GLY A 1 205 ? 5.186 0.501 -2.267 1.00 96.94 205 GLY A N 1
ATOM 1521 C CA . GLY A 1 205 ? 5.007 -0.945 -2.057 1.00 96.94 205 GLY A CA 1
ATOM 1522 C C . GLY A 1 205 ? 4.296 -1.358 -0.759 1.00 96.94 205 GLY A C 1
ATOM 1523 O O . GLY A 1 205 ? 4.502 -2.455 -0.249 1.00 96.94 205 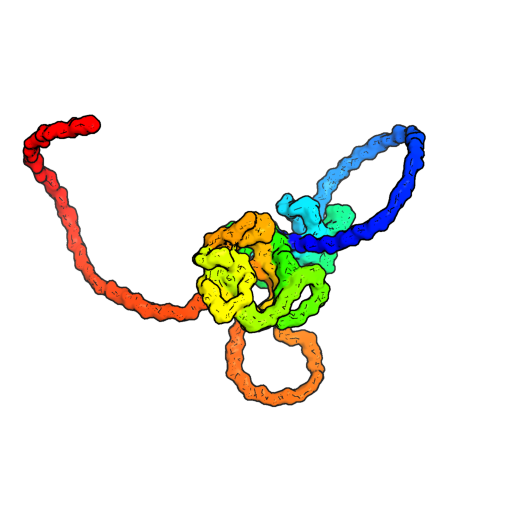GLY A O 1
ATOM 1524 N N . ILE A 1 206 ? 3.453 -0.503 -0.163 1.00 98.19 206 ILE A N 1
ATOM 1525 C CA . ILE A 1 206 ? 2.785 -0.859 1.099 1.00 98.19 206 ILE A CA 1
ATOM 1526 C C . ILE A 1 206 ? 1.586 -1.767 0.819 1.00 98.19 206 ILE A C 1
ATOM 1528 O O . ILE A 1 206 ? 0.535 -1.314 0.359 1.00 98.19 206 ILE A O 1
ATOM 1532 N N . PHE A 1 207 ? 1.723 -3.050 1.154 1.00 97.88 207 PHE A N 1
ATOM 1533 C CA . PHE A 1 207 ? 0.686 -4.056 0.936 1.00 97.88 207 PHE A CA 1
ATOM 1534 C C . PHE A 1 207 ? 0.168 -4.670 2.238 1.00 97.88 207 PHE A C 1
ATOM 1536 O O . PHE A 1 207 ? 0.918 -4.957 3.172 1.00 97.88 207 PHE A O 1
ATOM 1543 N N . LEU A 1 208 ? -1.135 -4.952 2.272 1.00 96.94 208 LEU A N 1
ATOM 1544 C CA . LEU A 1 208 ? -1.718 -5.906 3.206 1.00 96.94 208 LEU A CA 1
ATOM 1545 C C . LEU A 1 208 ? -1.806 -7.260 2.510 1.00 96.94 208 LEU A C 1
ATOM 1547 O O . LEU A 1 208 ? -2.542 -7.421 1.539 1.00 96.94 208 LEU A O 1
ATOM 1551 N N . HIS A 1 209 ? -1.094 -8.245 3.039 1.00 94.69 209 HIS A N 1
ATOM 1552 C CA . HIS A 1 209 ? -1.074 -9.591 2.490 1.00 94.69 209 HIS A CA 1
ATOM 1553 C C . HIS A 1 209 ? -1.117 -10.624 3.614 1.00 94.69 209 HIS A C 1
ATOM 1555 O O . HIS A 1 209 ? -0.809 -10.340 4.776 1.00 94.69 209 HIS A O 1
ATOM 1561 N N . HIS A 1 210 ? -1.534 -11.841 3.281 1.00 86.62 210 HIS A N 1
ATOM 1562 C CA . HIS A 1 210 ? -1.604 -12.916 4.257 1.00 86.62 210 HIS A CA 1
ATOM 1563 C C . HIS A 1 210 ? -0.405 -13.853 4.137 1.00 86.62 210 HIS A C 1
ATOM 1565 O O . HIS A 1 210 ? 0.043 -14.216 3.053 1.00 86.62 210 HIS A O 1
ATOM 1571 N N . ARG A 1 211 ? 0.100 -14.302 5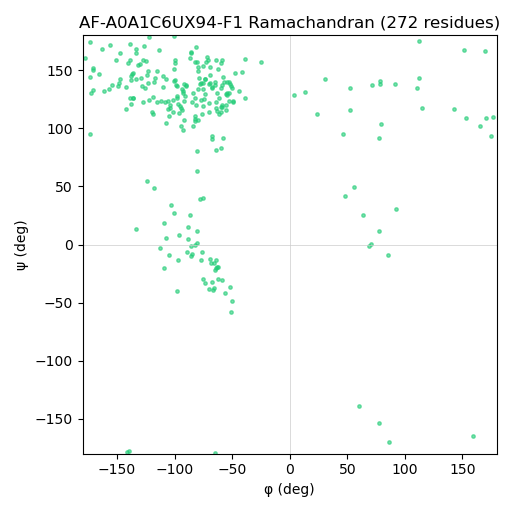.283 1.00 71.12 211 ARG A N 1
ATOM 1572 C CA . ARG A 1 211 ? 1.071 -15.389 5.332 1.00 71.12 211 ARG A CA 1
ATOM 1573 C C . ARG A 1 211 ? 0.347 -16.660 5.738 1.00 71.12 211 ARG A C 1
ATOM 1575 O O . ARG A 1 211 ? -0.102 -16.774 6.879 1.00 71.12 211 ARG A O 1
ATOM 1582 N N . ARG A 1 212 ? 0.270 -17.645 4.842 1.00 60.12 212 ARG A N 1
ATOM 1583 C CA . ARG A 1 212 ? -0.155 -18.991 5.247 1.00 60.12 212 ARG A CA 1
ATOM 1584 C C . ARG A 1 212 ? 0.861 -19.549 6.245 1.00 60.12 212 ARG A C 1
ATOM 1586 O O . ARG A 1 212 ? 2.069 -19.516 6.003 1.00 60.12 212 ARG A O 1
ATOM 1593 N N . ARG A 1 213 ? 0.377 -20.059 7.380 1.00 50.66 213 ARG A N 1
ATOM 1594 C CA . ARG A 1 213 ? 1.197 -20.920 8.239 1.00 50.66 213 ARG A CA 1
ATOM 1595 C C . ARG A 1 213 ? 1.396 -22.258 7.517 1.00 50.66 213 ARG A C 1
ATOM 1597 O O . ARG A 1 213 ? 0.421 -22.769 6.962 1.00 50.66 213 ARG A O 1
ATOM 1604 N N . PRO A 1 214 ? 2.597 -22.852 7.532 1.00 42.12 214 PRO A N 1
ATOM 1605 C CA . PRO A 1 214 ? 2.742 -24.250 7.154 1.00 42.12 214 PRO A CA 1
ATOM 1606 C C . PRO A 1 214 ? 1.878 -25.125 8.084 1.00 42.12 214 PRO A C 1
ATOM 1608 O O . PRO A 1 214 ? 2.083 -25.110 9.293 1.00 42.12 214 PRO A O 1
ATOM 1611 N N . GLY A 1 215 ? 0.901 -25.846 7.519 1.00 45.41 215 GLY A N 1
ATOM 1612 C CA . GLY A 1 215 ? 0.240 -27.012 8.127 1.00 45.41 215 GLY A CA 1
ATOM 1613 C C . GLY A 1 215 ? -0.822 -26.789 9.219 1.00 45.41 215 GLY A C 1
ATOM 1614 O O . GLY A 1 215 ? -0.525 -26.881 10.402 1.00 45.41 215 GLY A O 1
ATOM 1615 N N . THR A 1 216 ? -2.097 -26.680 8.825 1.00 39.28 216 THR A N 1
ATOM 1616 C CA . THR A 1 216 ? -3.252 -27.214 9.597 1.00 39.28 216 THR A CA 1
ATOM 1617 C C . THR A 1 216 ? -4.253 -27.985 8.720 1.00 39.28 216 THR A C 1
ATOM 1619 O O . THR A 1 216 ? -5.354 -28.315 9.160 1.00 39.28 216 THR A O 1
ATOM 1622 N N . GLY A 1 217 ? -3.877 -28.335 7.485 1.00 36.50 217 GLY A N 1
ATOM 1623 C CA . GLY A 1 217 ? -4.626 -29.307 6.689 1.00 36.50 217 GLY A CA 1
ATOM 1624 C C . GLY A 1 217 ? -4.332 -30.714 7.203 1.00 36.50 217 GLY A C 1
ATOM 1625 O O . GLY A 1 217 ? -3.197 -31.175 7.100 1.00 36.50 217 GLY A O 1
ATOM 1626 N N . ARG A 1 218 ? -5.325 -31.388 7.795 1.00 36.81 218 ARG A N 1
ATOM 1627 C CA . ARG A 1 218 ? -5.203 -32.807 8.158 1.00 36.81 218 ARG A CA 1
ATOM 1628 C C . ARG A 1 218 ? -4.898 -33.640 6.907 1.00 36.81 218 ARG A C 1
ATOM 1630 O O . ARG A 1 218 ? -5.478 -33.430 5.848 1.00 36.81 218 ARG A O 1
ATOM 1637 N N . VAL A 1 219 ? -3.975 -34.578 7.082 1.00 37.81 219 VAL A N 1
ATOM 1638 C CA . VAL A 1 219 ? -3.362 -35.458 6.078 1.00 37.81 219 VAL A CA 1
ATOM 1639 C C . VAL A 1 219 ? -4.264 -36.636 5.690 1.00 37.81 219 VAL A C 1
ATOM 1641 O O . VAL A 1 219 ? -4.875 -37.246 6.565 1.00 37.81 219 VAL A O 1
ATOM 1644 N N . ARG A 1 220 ? -4.224 -37.017 4.402 1.00 30.64 220 ARG A N 1
ATOM 1645 C CA . ARG A 1 220 ? -4.116 -38.388 3.827 1.00 30.64 220 ARG A CA 1
ATOM 1646 C C . ARG A 1 220 ? -3.882 -38.212 2.306 1.00 30.64 220 ARG A C 1
ATOM 1648 O O . ARG A 1 220 ? -4.584 -37.409 1.717 1.00 30.64 220 ARG A O 1
ATOM 1655 N N . ARG A 1 221 ? -2.949 -38.855 1.585 1.00 30.19 221 ARG A N 1
ATOM 1656 C CA . ARG A 1 221 ? -2.010 -39.967 1.834 1.00 30.19 221 ARG A CA 1
ATOM 1657 C C . ARG A 1 221 ? -0.868 -39.935 0.771 1.00 30.19 221 ARG A C 1
ATOM 1659 O O . ARG A 1 221 ? -1.167 -39.849 -0.406 1.00 30.19 221 ARG A O 1
ATOM 1666 N N . LEU A 1 222 ? 0.378 -40.056 1.258 1.00 27.94 222 LEU A N 1
ATOM 1667 C CA . LEU A 1 222 ? 1.625 -40.712 0.772 1.00 27.94 222 LEU A CA 1
ATOM 1668 C C . LEU A 1 222 ? 2.265 -40.497 -0.625 1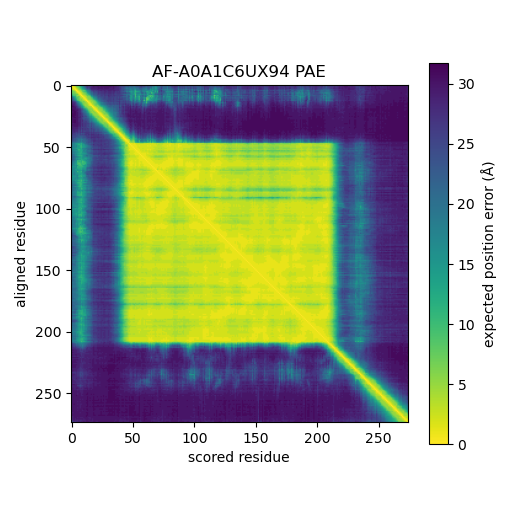.00 27.94 222 LEU A C 1
ATOM 1670 O O . LEU A 1 222 ? 1.653 -40.729 -1.658 1.00 27.94 222 LEU A O 1
ATOM 1674 N N . GLY A 1 223 ? 3.598 -40.309 -0.557 1.00 22.41 223 GLY A N 1
ATOM 1675 C CA . GLY A 1 223 ? 4.631 -40.535 -1.588 1.00 22.41 223 GLY A CA 1
ATOM 1676 C C . GLY A 1 223 ? 5.294 -39.222 -2.023 1.00 22.41 223 GLY A C 1
ATOM 1677 O O . GLY A 1 223 ? 4.596 -38.347 -2.502 1.00 22.41 223 GLY A O 1
ATOM 1678 N N . GLY A 1 224 ? 6.587 -38.925 -1.876 1.00 21.64 224 GLY A N 1
ATOM 1679 C CA . GLY A 1 224 ? 7.801 -39.675 -1.545 1.00 21.64 224 GLY A CA 1
ATOM 1680 C C . GLY A 1 224 ? 8.930 -39.067 -2.399 1.00 21.64 224 GLY A C 1
ATOM 1681 O O . GLY A 1 224 ? 8.821 -39.102 -3.617 1.00 21.64 224 GLY A O 1
ATOM 1682 N N . GLY A 1 225 ? 9.966 -38.466 -1.796 1.00 22.33 225 GLY A N 1
ATOM 1683 C CA . GLY A 1 225 ? 11.125 -37.926 -2.534 1.00 22.33 225 GLY A CA 1
ATOM 1684 C C . GLY A 1 225 ? 11.846 -36.766 -1.834 1.00 22.33 225 GLY A C 1
ATOM 1685 O O . GLY A 1 225 ? 11.313 -35.669 -1.727 1.00 22.33 225 GLY A O 1
ATOM 1686 N N . HIS A 1 226 ? 13.050 -37.038 -1.330 1.00 23.03 226 HIS A N 1
ATOM 1687 C CA . HIS A 1 226 ? 13.979 -36.130 -0.643 1.00 23.03 226 HIS A CA 1
ATOM 1688 C C . HIS A 1 226 ? 14.674 -35.124 -1.582 1.00 23.03 226 HIS A C 1
ATOM 1690 O O . HIS A 1 226 ? 15.142 -35.524 -2.640 1.00 23.03 226 HIS A O 1
ATOM 1696 N N . HIS A 1 227 ? 14.876 -33.878 -1.130 1.00 24.95 227 HIS A N 1
ATOM 1697 C CA . HIS A 1 227 ? 16.209 -33.286 -0.873 1.00 24.95 227 HIS A CA 1
ATOM 1698 C C . HIS A 1 227 ? 16.080 -31.925 -0.141 1.00 24.95 227 HIS A C 1
ATOM 1700 O O . HIS A 1 227 ? 15.057 -31.255 -0.294 1.00 24.95 227 HIS A O 1
ATOM 1706 N N . PRO A 1 228 ? 17.060 -31.516 0.695 1.00 28.14 228 PRO A N 1
ATOM 1707 C CA . PRO A 1 228 ? 16.888 -30.439 1.663 1.00 28.14 228 PRO A CA 1
ATOM 1708 C C . PRO A 1 228 ? 17.455 -29.103 1.161 1.00 28.14 228 PRO A C 1
ATOM 1710 O O . PRO A 1 228 ? 18.575 -29.040 0.664 1.00 28.14 228 PRO A O 1
ATOM 1713 N N . ALA A 1 229 ? 16.718 -28.013 1.376 1.00 24.28 229 ALA A N 1
ATOM 1714 C CA . ALA A 1 229 ? 17.263 -26.659 1.338 1.00 24.28 229 ALA A CA 1
ATOM 1715 C C . ALA A 1 229 ? 16.708 -25.865 2.527 1.00 24.28 229 ALA A C 1
ATOM 1717 O O . ALA A 1 229 ? 15.502 -25.831 2.775 1.00 24.28 229 ALA A O 1
ATOM 1718 N N . ALA A 1 230 ? 17.625 -25.296 3.305 1.00 25.30 230 ALA A N 1
ATOM 1719 C CA . ALA A 1 230 ? 17.384 -24.638 4.579 1.00 25.30 230 ALA A CA 1
ATOM 1720 C C . ALA A 1 230 ? 16.417 -23.446 4.445 1.00 25.30 230 ALA A C 1
ATOM 1722 O O . ALA A 1 230 ? 16.728 -22.429 3.828 1.00 25.30 230 ALA A O 1
ATOM 1723 N N . GLY A 1 231 ? 15.234 -23.570 5.050 1.00 23.25 231 GLY A N 1
ATOM 1724 C CA . GLY A 1 231 ? 14.219 -22.521 5.084 1.00 23.25 231 GLY A CA 1
ATOM 1725 C C . GLY A 1 231 ? 14.552 -21.433 6.106 1.00 23.25 231 GLY A C 1
ATOM 1726 O O . GLY A 1 231 ? 14.702 -21.711 7.295 1.00 23.25 231 GLY A O 1
ATOM 1727 N N . ARG A 1 232 ? 14.615 -20.175 5.656 1.00 27.75 232 ARG A N 1
ATOM 1728 C CA . ARG A 1 232 ? 14.660 -18.991 6.530 1.00 27.75 232 ARG A CA 1
ATOM 1729 C C . ARG A 1 232 ? 13.225 -18.514 6.825 1.00 27.75 232 ARG A C 1
ATOM 1731 O O . ARG A 1 232 ? 12.392 -18.491 5.917 1.00 27.75 232 ARG A O 1
ATOM 1738 N N . PRO A 1 233 ? 12.882 -18.142 8.072 1.00 25.64 233 PRO A N 1
ATOM 1739 C CA . PRO A 1 233 ? 11.535 -17.698 8.414 1.00 25.64 233 PRO A CA 1
ATOM 1740 C C . PRO A 1 233 ? 11.263 -16.292 7.863 1.00 25.64 233 PRO A C 1
ATOM 1742 O O . PRO A 1 233 ? 12.034 -15.370 8.093 1.00 25.64 233 PRO A O 1
ATOM 1745 N N . ALA A 1 234 ? 10.134 -16.133 7.164 1.00 30.14 234 ALA A N 1
ATOM 1746 C CA . ALA A 1 234 ? 9.794 -14.898 6.462 1.00 30.14 234 ALA A CA 1
ATOM 1747 C C . ALA A 1 234 ? 9.804 -13.632 7.334 1.00 30.14 234 ALA A C 1
ATOM 1749 O O . ALA A 1 234 ? 9.139 -13.564 8.376 1.00 3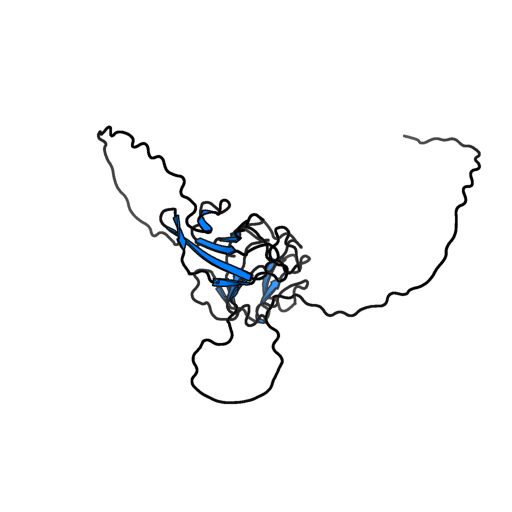0.14 234 ALA A O 1
ATOM 1750 N N . GLY A 1 235 ? 10.502 -12.637 6.810 1.00 27.39 235 GLY A N 1
ATOM 1751 C CA . GLY A 1 235 ? 10.334 -11.212 7.024 1.00 27.39 235 GLY A CA 1
ATOM 1752 C C . GLY A 1 235 ? 10.472 -10.553 5.651 1.00 27.39 235 GLY A C 1
ATOM 1753 O O . GLY A 1 235 ? 11.193 -11.073 4.803 1.00 27.39 235 GLY A O 1
ATOM 1754 N N . LEU A 1 236 ? 9.745 -9.461 5.430 1.00 33.62 236 LEU A N 1
ATOM 1755 C CA . LEU A 1 236 ? 10.006 -8.541 4.326 1.00 33.62 236 LEU A CA 1
ATOM 1756 C C . LEU A 1 236 ? 11.442 -8.013 4.514 1.00 33.62 236 LEU A C 1
ATOM 1758 O O . LEU A 1 236 ? 11.729 -7.441 5.570 1.00 33.62 236 LEU A O 1
ATOM 1762 N N . LEU A 1 237 ? 12.347 -8.263 3.565 1.00 29.11 237 LEU A N 1
ATOM 1763 C CA . LEU A 1 237 ? 13.677 -7.648 3.520 1.00 29.11 237 LEU A CA 1
ATOM 1764 C C . LEU A 1 237 ? 13.992 -7.215 2.080 1.00 29.11 237 LEU A C 1
ATOM 1766 O O . LEU A 1 237 ? 13.972 -8.077 1.201 1.00 29.11 237 LEU A O 1
ATOM 1770 N N . PRO A 1 238 ? 14.353 -5.941 1.843 1.00 30.61 238 PRO A N 1
ATOM 1771 C CA . PRO A 1 238 ? 15.190 -5.566 0.714 1.00 30.61 238 PRO A CA 1
ATOM 1772 C C . PRO A 1 238 ? 16.651 -5.965 0.985 1.00 30.61 238 PRO A C 1
ATOM 1774 O O . PRO A 1 238 ? 17.067 -6.134 2.134 1.00 30.61 238 PRO A O 1
ATOM 1777 N N . GLY A 1 239 ? 17.376 -6.189 -0.109 1.00 26.48 239 GLY A N 1
ATOM 1778 C CA . GLY A 1 239 ? 18.634 -6.922 -0.155 1.00 26.48 239 GLY A CA 1
ATOM 1779 C C . GLY A 1 239 ? 19.860 -6.241 0.444 1.00 26.48 239 GLY A C 1
ATOM 1780 O O . GLY A 1 239 ? 19.930 -5.026 0.565 1.00 26.48 239 GLY A O 1
ATOM 1781 N N . ASP A 1 240 ? 20.850 -7.087 0.714 1.00 25.00 240 ASP A N 1
ATOM 1782 C CA . ASP A 1 240 ? 22.257 -6.736 0.835 1.00 25.00 240 ASP A CA 1
ATOM 1783 C C . ASP A 1 240 ? 23.056 -7.827 0.110 1.00 25.00 240 ASP A C 1
ATOM 1785 O O . ASP A 1 240 ? 22.913 -9.006 0.428 1.00 25.00 240 ASP A O 1
ATOM 1789 N N . ASP A 1 241 ? 23.825 -7.420 -0.902 1.00 23.45 241 ASP A N 1
ATOM 1790 C CA . ASP A 1 241 ? 25.178 -7.914 -1.186 1.00 23.45 241 ASP A CA 1
ATOM 1791 C C . ASP A 1 241 ? 25.777 -7.078 -2.331 1.00 23.45 241 ASP A C 1
ATOM 1793 O O . ASP A 1 241 ? 25.575 -7.348 -3.514 1.00 23.45 241 ASP A O 1
ATOM 1797 N N . LEU A 1 242 ? 26.550 -6.050 -1.973 1.00 24.14 242 LEU A N 1
ATOM 1798 C CA . LEU A 1 242 ? 27.727 -5.660 -2.749 1.00 24.14 242 LEU A CA 1
ATOM 1799 C C . LEU A 1 242 ? 28.911 -5.439 -1.794 1.00 24.14 242 LEU A C 1
ATOM 1801 O O . LEU A 1 242 ? 28.721 -4.947 -0.679 1.00 24.14 242 LEU A O 1
ATOM 1805 N N . PRO A 1 243 ? 30.128 -5.834 -2.207 1.00 26.05 243 PRO A N 1
ATOM 1806 C CA . PRO A 1 243 ? 31.256 -6.014 -1.311 1.00 26.05 243 PRO A CA 1
ATOM 1807 C C . PRO A 1 243 ? 31.974 -4.704 -0.984 1.00 26.05 243 PRO A C 1
ATOM 1809 O O . PRO A 1 243 ? 31.962 -3.729 -1.736 1.00 26.05 243 PRO A O 1
ATOM 1812 N N . ALA A 1 244 ? 32.658 -4.743 0.156 1.00 23.64 244 ALA A N 1
ATOM 1813 C CA . ALA A 1 244 ? 33.604 -3.747 0.617 1.00 23.64 244 ALA A CA 1
ATOM 1814 C C . ALA A 1 244 ? 34.647 -3.380 -0.454 1.00 23.64 244 ALA A C 1
ATOM 1816 O O . ALA A 1 244 ? 35.289 -4.257 -1.031 1.00 23.64 244 ALA A O 1
ATOM 1817 N N . LEU A 1 245 ? 34.902 -2.078 -0.613 1.00 26.92 245 LEU A N 1
ATOM 1818 C CA . LEU A 1 245 ? 36.182 -1.582 -1.108 1.00 26.92 245 LEU A CA 1
ATOM 1819 C C . LEU A 1 245 ? 36.844 -0.700 -0.043 1.00 26.92 245 LEU A C 1
ATOM 1821 O O . LEU A 1 245 ? 36.355 0.367 0.319 1.00 26.92 245 LEU A O 1
ATOM 1825 N N . GLN A 1 246 ? 37.947 -1.238 0.472 1.00 26.12 246 GLN A N 1
ATOM 1826 C CA . GLN A 1 246 ? 39.186 -0.593 0.897 1.00 26.12 246 GLN A CA 1
ATOM 1827 C C . GLN A 1 246 ? 39.150 0.901 1.281 1.00 26.12 246 GLN A C 1
ATOM 1829 O O . GLN A 1 246 ? 39.114 1.802 0.447 1.00 26.12 246 GLN A O 1
ATOM 1834 N N . ARG A 1 247 ? 39.369 1.153 2.575 1.00 27.70 247 ARG A N 1
ATOM 1835 C CA . ARG A 1 247 ? 40.068 2.355 3.049 1.00 27.70 247 ARG A CA 1
ATOM 1836 C C . ARG A 1 247 ? 41.570 2.232 2.751 1.00 27.70 247 ARG A C 1
ATOM 1838 O O . ARG A 1 247 ? 42.120 1.164 3.019 1.00 27.70 247 ARG A O 1
ATOM 1845 N N . PRO A 1 248 ? 42.272 3.311 2.378 1.00 30.50 248 PRO A N 1
ATOM 1846 C CA . PRO A 1 248 ? 43.677 3.477 2.715 1.00 30.50 248 PRO A CA 1
ATOM 1847 C C . PRO A 1 248 ? 43.812 4.273 4.021 1.00 30.50 248 PRO A C 1
ATOM 1849 O O . PRO A 1 248 ? 43.122 5.269 4.237 1.00 30.50 248 PRO A O 1
ATOM 1852 N N . GLY A 1 249 ? 44.674 3.786 4.913 1.00 28.64 249 GLY A N 1
ATOM 1853 C CA . GLY A 1 249 ? 45.023 4.420 6.183 1.00 28.64 249 GLY A CA 1
ATOM 1854 C C . GLY A 1 249 ? 46.358 5.174 6.154 1.00 28.64 249 GLY A C 1
ATOM 1855 O O . GLY A 1 249 ? 47.076 5.137 5.160 1.00 28.64 249 GLY A O 1
ATOM 1856 N N . GLY A 1 250 ? 46.680 5.775 7.307 1.00 28.03 250 GLY A N 1
ATOM 1857 C CA . GLY A 1 250 ? 47.990 6.337 7.684 1.00 28.03 250 GLY A CA 1
ATOM 1858 C C . GLY A 1 250 ? 48.156 7.821 7.327 1.00 28.03 250 GLY A C 1
ATOM 1859 O O . GLY A 1 250 ? 47.751 8.229 6.254 1.00 28.03 250 GLY A O 1
ATOM 1860 N N . ASP A 1 251 ? 48.736 8.707 8.139 1.00 30.41 251 ASP A N 1
ATOM 1861 C CA . ASP A 1 251 ? 49.546 8.540 9.346 1.00 30.41 251 ASP A CA 1
ATOM 1862 C C . ASP A 1 251 ? 49.629 9.875 10.142 1.00 30.41 251 ASP A C 1
ATOM 1864 O O . ASP A 1 251 ? 49.217 10.939 9.684 1.00 30.41 251 ASP A O 1
ATOM 1868 N N . ARG A 1 252 ? 50.144 9.738 11.364 1.00 36.53 252 ARG A N 1
ATOM 1869 C CA . ARG A 1 252 ? 50.388 10.628 12.516 1.00 36.53 252 ARG A CA 1
ATOM 1870 C C . ARG A 1 252 ? 50.886 12.067 12.274 1.00 36.53 252 ARG A C 1
ATOM 1872 O O . ARG A 1 252 ? 51.625 12.343 11.341 1.00 36.53 252 ARG A O 1
ATOM 1879 N N . GLY A 1 253 ? 50.686 12.922 13.292 1.00 29.69 253 GLY A N 1
ATOM 1880 C CA . GLY A 1 253 ? 51.625 14.022 13.576 1.00 29.69 253 GLY A CA 1
ATOM 1881 C C . GLY A 1 253 ? 51.135 15.125 14.521 1.00 29.69 253 GLY A C 1
ATOM 1882 O O . GLY A 1 253 ? 50.411 16.021 14.114 1.00 29.69 253 GLY A O 1
ATOM 1883 N N . SER A 1 254 ? 51.576 15.094 15.781 1.00 34.19 254 SER A N 1
ATOM 1884 C CA . SER A 1 254 ? 51.384 16.139 16.801 1.00 34.19 254 SER A CA 1
ATOM 1885 C C . SER A 1 254 ? 52.028 17.486 16.437 1.00 34.19 254 SER A C 1
ATOM 1887 O O . SER A 1 254 ? 53.124 17.482 15.883 1.00 34.19 254 SER A O 1
ATOM 1889 N N . GLY A 1 255 ? 51.496 18.625 16.903 1.00 30.88 255 GLY A N 1
ATOM 1890 C CA . GLY A 1 255 ? 52.298 19.859 16.894 1.00 30.88 255 GLY A CA 1
ATOM 1891 C C . GLY A 1 255 ? 51.622 21.146 17.362 1.00 30.88 255 GLY A C 1
ATOM 1892 O O . GLY A 1 255 ? 50.784 21.717 16.687 1.00 30.88 255 GLY A O 1
ATOM 1893 N N . ARG A 1 256 ? 52.056 21.611 18.532 1.00 37.28 256 ARG A N 1
ATOM 1894 C CA . ARG A 1 256 ? 51.743 22.852 19.262 1.00 37.28 256 ARG A CA 1
ATOM 1895 C C . ARG A 1 256 ? 51.645 24.166 18.454 1.00 37.28 256 ARG A C 1
ATOM 1897 O O . ARG A 1 256 ? 52.441 24.443 17.571 1.00 37.28 256 ARG A O 1
ATOM 1904 N N . ARG A 1 257 ? 50.759 25.037 18.967 1.00 45.88 257 ARG A N 1
ATOM 1905 C CA . ARG A 1 257 ? 50.799 26.518 19.062 1.00 45.88 257 ARG A CA 1
ATOM 1906 C C . ARG A 1 257 ? 51.997 27.237 18.407 1.00 45.88 257 ARG A C 1
ATOM 1908 O O . ARG A 1 257 ? 53.115 27.100 18.895 1.00 45.88 257 ARG A O 1
ATOM 1915 N N . ARG A 1 258 ? 51.711 28.243 17.568 1.00 40.22 258 ARG A N 1
ATOM 1916 C CA . ARG A 1 258 ? 52.309 29.587 17.701 1.00 40.22 258 ARG A CA 1
ATOM 1917 C C . ARG A 1 258 ? 51.459 30.664 17.027 1.00 40.22 258 ARG A C 1
ATOM 1919 O O . ARG A 1 258 ? 50.986 30.527 15.910 1.00 40.22 258 ARG A O 1
ATOM 1926 N N . ARG A 1 259 ? 51.284 31.740 17.787 1.00 41.47 259 ARG A N 1
ATOM 1927 C CA . ARG A 1 259 ? 50.720 33.037 17.427 1.00 41.47 259 ARG A CA 1
ATOM 1928 C C . ARG A 1 259 ? 51.851 33.854 16.803 1.00 41.47 259 ARG A C 1
ATOM 1930 O O . ARG A 1 259 ? 52.895 33.958 17.441 1.00 41.47 259 ARG A O 1
ATOM 1937 N N . LEU A 1 260 ? 51.643 34.463 15.640 1.00 39.53 260 LEU A N 1
ATOM 1938 C CA . LEU A 1 260 ? 52.481 35.555 15.142 1.00 39.53 260 LEU A CA 1
ATOM 1939 C C . LEU A 1 260 ? 51.586 36.581 14.438 1.00 39.53 260 LEU A C 1
ATOM 1941 O O . LEU A 1 260 ? 50.878 36.276 13.487 1.00 39.53 260 LEU A O 1
ATOM 1945 N N . ARG A 1 261 ? 51.580 37.784 15.018 1.00 41.41 261 ARG A N 1
ATOM 1946 C CA . ARG A 1 261 ? 51.116 39.044 14.430 1.00 41.41 261 ARG A CA 1
ATOM 1947 C C . ARG A 1 261 ? 52.264 39.670 13.632 1.00 41.41 261 ARG A C 1
ATOM 1949 O O . ARG A 1 261 ? 53.415 39.390 13.958 1.00 41.41 261 ARG A O 1
ATOM 1956 N N . ARG A 1 262 ? 51.883 40.644 12.789 1.00 38.59 262 ARG A N 1
ATOM 1957 C CA . ARG A 1 262 ? 52.648 41.645 12.002 1.00 38.59 262 ARG A CA 1
ATOM 1958 C C . ARG A 1 262 ? 52.563 41.330 10.502 1.00 38.59 262 ARG A C 1
ATOM 1960 O O . ARG A 1 262 ? 52.683 40.170 10.152 1.00 38.59 262 ARG A O 1
ATOM 1967 N N . THR A 1 263 ? 52.322 42.257 9.577 1.00 40.56 263 THR A N 1
ATOM 1968 C CA . THR A 1 263 ? 52.254 43.737 9.547 1.00 40.56 263 THR A CA 1
ATOM 1969 C C . THR A 1 263 ? 51.698 44.125 8.161 1.00 40.56 263 THR A C 1
ATOM 1971 O O . THR A 1 263 ? 51.910 43.366 7.220 1.00 40.56 263 THR A O 1
ATOM 1974 N N . GLY A 1 264 ? 51.011 45.273 8.028 1.00 34.75 264 GLY A N 1
ATOM 1975 C CA . GLY A 1 264 ? 50.771 45.947 6.726 1.00 34.75 264 GLY A CA 1
ATOM 1976 C C . GLY A 1 264 ? 52.084 46.444 6.085 1.00 34.75 264 GLY A C 1
ATOM 1977 O O . GLY A 1 264 ? 53.132 46.207 6.699 1.00 34.75 264 GLY A O 1
ATOM 1978 N N . PRO A 1 265 ? 52.084 47.099 4.898 1.00 50.84 265 PRO A N 1
ATOM 1979 C CA . PRO A 1 265 ? 51.348 48.353 4.575 1.00 50.84 265 PRO A CA 1
ATOM 1980 C C . PRO A 1 265 ? 50.516 48.284 3.251 1.00 50.84 265 PRO A C 1
ATOM 1982 O O . PRO A 1 265 ? 50.668 47.316 2.517 1.00 50.84 265 PRO A O 1
ATOM 1985 N N . GLU A 1 266 ? 49.441 49.082 3.054 1.00 39.47 266 GLU A N 1
ATOM 1986 C CA . GLU A 1 266 ? 49.361 50.371 2.279 1.00 39.47 266 GLU A CA 1
ATOM 1987 C C . GLU A 1 266 ? 49.459 50.138 0.745 1.00 39.47 266 GLU A C 1
ATOM 1989 O O . GLU A 1 266 ? 50.280 49.337 0.331 1.00 39.47 266 GLU A O 1
ATOM 1994 N N . SER A 1 267 ? 48.737 50.720 -0.220 1.00 42.34 267 SER A N 1
ATOM 1995 C CA . SER A 1 267 ? 47.569 51.601 -0.416 1.00 42.34 267 SER A CA 1
ATOM 1996 C C . SER A 1 267 ? 47.325 51.652 -1.946 1.00 42.34 267 SER A C 1
ATOM 1998 O O . SER A 1 267 ? 48.317 51.666 -2.662 1.00 42.34 267 SER A O 1
ATOM 2000 N N . ASP A 1 268 ? 46.078 51.715 -2.441 1.00 49.22 268 ASP A N 1
ATOM 2001 C CA . ASP A 1 268 ? 45.630 52.454 -3.664 1.00 49.22 268 ASP A CA 1
ATOM 2002 C C . ASP A 1 268 ? 44.166 52.062 -3.992 1.00 49.22 268 ASP A C 1
ATOM 2004 O O . ASP A 1 268 ? 43.861 50.886 -4.158 1.00 49.22 268 ASP A O 1
ATOM 2008 N N . ARG A 1 269 ? 43.150 52.930 -3.805 1.00 47.09 269 ARG A N 1
ATOM 2009 C CA . ARG A 1 269 ? 42.588 53.921 -4.767 1.00 47.09 269 ARG A CA 1
ATOM 2010 C C . ARG A 1 269 ? 42.362 53.301 -6.163 1.00 47.09 269 ARG A C 1
ATOM 2012 O O . ARG A 1 269 ? 43.313 53.170 -6.909 1.00 47.09 269 ARG A O 1
ATOM 2019 N N . GLY A 1 270 ? 41.175 52.804 -6.537 1.00 41.59 270 GLY A N 1
ATOM 2020 C CA . GLY A 1 270 ? 39.909 53.505 -6.870 1.00 41.59 270 GLY A CA 1
ATOM 2021 C C . GLY A 1 270 ? 39.611 53.334 -8.388 1.00 41.59 270 GLY A C 1
ATOM 2022 O O . GLY A 1 270 ? 40.497 52.853 -9.086 1.00 41.59 270 GLY A O 1
ATOM 2023 N N . PRO A 1 271 ? 38.475 53.776 -8.973 1.00 62.53 271 PRO A N 1
ATOM 2024 C CA . PRO A 1 271 ? 37.069 53.737 -8.557 1.00 62.53 271 PRO A CA 1
ATOM 2025 C C . PRO A 1 271 ? 36.190 52.828 -9.469 1.00 62.53 271 PRO A C 1
ATOM 2027 O O . PRO A 1 271 ? 36.578 52.442 -10.568 1.00 62.53 271 PRO A O 1
ATOM 2030 N N . ASN A 1 272 ? 34.970 52.525 -9.014 1.00 51.53 272 ASN A N 1
ATOM 2031 C CA . ASN A 1 272 ? 33.927 51.795 -9.751 1.00 51.53 272 ASN A CA 1
ATOM 2032 C C . ASN A 1 272 ? 33.001 52.785 -10.499 1.00 51.53 272 ASN A C 1
ATOM 2034 O O . ASN A 1 272 ? 32.558 53.743 -9.855 1.00 51.53 272 ASN A O 1
ATOM 2038 N N . PRO A 1 273 ? 32.679 52.600 -11.794 1.00 71.69 273 PRO A N 1
ATOM 2039 C CA . PRO A 1 273 ? 31.558 53.284 -12.434 1.00 71.69 273 PRO A CA 1
ATOM 2040 C C . PRO A 1 273 ? 30.229 52.573 -12.111 1.00 71.69 273 PRO A C 1
ATOM 2042 O O . PRO A 1 273 ? 30.224 51.414 -11.697 1.00 71.69 273 PRO A O 1
ATOM 2045 N N . GLY A 1 274 ? 29.135 53.333 -12.211 1.00 54.72 274 GLY A N 1
ATOM 2046 C CA . GLY A 1 274 ? 27.786 52.977 -11.748 1.00 54.72 274 GLY A CA 1
ATOM 2047 C C . GLY A 1 274 ? 27.031 51.941 -12.569 1.00 54.72 274 GLY A C 1
ATOM 2048 O O . GLY A 1 274 ? 27.551 51.487 -13.610 1.00 54.72 274 GLY A O 1
#

Sequence (274 aa):
MKRRTLILGAAVGAVVPAGAATTAGATRSAGGAAVAPSDKRGDPTPANRADRLTTLPSQTRQVVVVAGNGYATTHATLETFERIRGRWTPVTAALPARIGSKGFSDNHVEGVATTPTGVYSVGPTMYGISADPGVRYPYHRLVTNDWWNENPKSPAYNTFQHTATNPGGYSEALWKEVPAYTHFAVITYNMPPNVAKPVPNAGSGIFLHHRRRPGTGRVRRLGGGHHPAAGRPAGLLPGDDLPALQRPGGDRGSGRRRRLRRTGPESDRGPNPG

Secondary structure (DSSP, 8-state):
-----EEEEEEE----PPPP---------------------------SSGGG--SS-TT--EEEEEEESSTT-SEEEEEEEEEETTEEEEEEEEEEEE--TT-EESS--TT--PEEPSEEEEEEEEEESSPP-S-SS-EEE--TTEEEE--TTSTTTTEEEE-SS---TT-EEGGG-TTTTSSEEEE-TTSTTTSSSPPTTS----EEE--PPS--S-------------PPPP----------------------------------------